Protein AF-A0A7Y4WJJ4-F1 (afdb_monomer_lite)

Secondary structure (DSSP, 8-state):
--SSTT--GGG-PPP---------------------PPP--------EEEEEEEEEETTEEEEEES-TTS-EEEEEEETTB-PPBP--SSPPS-TTS-B-HHHHHHHHHHHHHHHHHHHHTTT--EEEEEPPSS--B-TTS-EEEEEE-TTS-BHHHHHHHTTSS-B--TT---TTTHHHHHHHHHHHHHTT-GGGSTTTTS-SSTT-------HHHHHHHHHHHHHHHHHHHHHHHHSTTT---TT-HHHHHHHHHHHHH-GGG---

pLDDT: mean 81.67, std 21.29, range [31.7, 98.75]

Radius of gyration: 23.25 Å; chains: 1; bounding box: 55×67×59 Å

Sequence (268 aa):
MTALRSLYSLYRTPEPQHLTGLGALVLVAGLQASQAVPDRAEARLDEDTAEVVRVVDGDTLEVLLGVPPDGESVKLRLCSVDTEEKISGRASSSPTKPETVFGEETAQWARGFFAELERESGGELRVGLAFPEGRRTDVYGRLLCHVLLPDGRDFNLLLVEQGKSPYFNKYGNSPIAHAAFVRAQEAARAARLGIWNPATNRAKTPGAHSAVRPYARLLPWWDARAAAIDGFRARAAREPDGWLAAEDPAAIQLAYERCQREPMLRVT

Structure (mmCIF, N/CA/C/O backbone):
data_AF-A0A7Y4WJJ4-F1
#
_entry.id   AF-A0A7Y4WJJ4-F1
#
loop_
_atom_site.group_PDB
_atom_site.id
_atom_site.type_symbol
_atom_site.label_atom_id
_atom_site.label_alt_id
_atom_site.label_comp_id
_atom_site.label_asym_id
_atom_site.label_entity_id
_atom_site.label_seq_id
_atom_site.pdbx_PDB_ins_code
_atom_site.Cartn_x
_atom_site.Cartn_y
_atom_site.Cartn_z
_atom_site.occupancy
_atom_site.B_iso_or_equiv
_atom_site.auth_seq_id
_atom_site.auth_comp_id
_atom_site.auth_asym_id
_atom_site.auth_atom_id
_atom_site.pdbx_PDB_model_num
ATOM 1 N N . MET A 1 1 ? 13.677 -20.527 11.993 1.00 35.59 1 MET A N 1
ATOM 2 C CA . MET A 1 1 ? 14.256 -19.976 10.742 1.00 35.59 1 MET A CA 1
ATOM 3 C C . MET A 1 1 ? 13.954 -20.795 9.474 1.00 35.59 1 MET A C 1
ATOM 5 O O . MET A 1 1 ? 14.265 -20.317 8.396 1.00 35.59 1 MET A O 1
ATOM 9 N N . THR A 1 2 ? 13.300 -21.967 9.544 1.00 32.44 2 THR A N 1
ATOM 10 C CA . THR A 1 2 ? 12.988 -22.796 8.349 1.00 32.44 2 THR A CA 1
ATOM 11 C C . THR A 1 2 ? 11.595 -22.537 7.742 1.00 32.44 2 THR A C 1
ATOM 13 O O . THR A 1 2 ? 11.342 -22.944 6.617 1.00 32.44 2 THR A O 1
ATOM 16 N N . ALA A 1 3 ? 10.695 -21.833 8.443 1.00 37.81 3 ALA A N 1
ATOM 17 C CA . ALA A 1 3 ? 9.290 -21.679 8.036 1.00 37.81 3 ALA A CA 1
ATOM 18 C C . ALA A 1 3 ? 8.998 -20.510 7.067 1.00 37.81 3 ALA A C 1
ATOM 20 O O . ALA A 1 3 ? 7.943 -20.499 6.447 1.00 37.81 3 ALA A O 1
ATOM 21 N N . LEU A 1 4 ? 9.919 -19.553 6.897 1.00 41.66 4 LEU A N 1
ATOM 22 C CA . LEU A 1 4 ? 9.686 -18.370 6.049 1.00 41.66 4 LEU A CA 1
ATOM 23 C C . LEU A 1 4 ? 10.095 -18.573 4.574 1.00 41.66 4 LEU A C 1
ATOM 25 O O . LEU A 1 4 ? 9.641 -17.835 3.711 1.00 41.66 4 LEU A O 1
ATOM 29 N N . ARG A 1 5 ? 10.868 -19.627 4.260 1.00 38.50 5 ARG A N 1
ATOM 30 C CA . ARG A 1 5 ? 11.443 -19.894 2.921 1.00 38.50 5 ARG A CA 1
ATOM 31 C C . ARG A 1 5 ? 10.451 -20.382 1.850 1.00 38.50 5 ARG A C 1
ATOM 33 O O . ARG A 1 5 ? 10.865 -20.720 0.747 1.00 38.50 5 ARG A O 1
ATOM 40 N N . SER A 1 6 ? 9.159 -20.493 2.160 1.00 42.62 6 SER A N 1
ATOM 41 C CA . SER A 1 6 ? 8.155 -21.081 1.258 1.00 42.62 6 SER A CA 1
ATOM 42 C C . SER A 1 6 ? 6.835 -20.304 1.285 1.00 42.62 6 SER A C 1
ATOM 44 O O . SER A 1 6 ? 5.769 -20.892 1.461 1.00 42.62 6 SER A O 1
ATOM 46 N N . LEU A 1 7 ? 6.882 -18.978 1.144 1.00 46.59 7 LEU A N 1
ATOM 47 C CA . LEU A 1 7 ? 5.708 -18.121 1.372 1.00 46.59 7 LEU A CA 1
ATOM 48 C C . LEU A 1 7 ? 5.154 -17.401 0.132 1.00 46.59 7 LEU A C 1
ATOM 50 O O . LEU A 1 7 ? 4.368 -16.473 0.270 1.00 46.59 7 LEU A O 1
ATOM 54 N N . TYR A 1 8 ? 5.456 -17.870 -1.086 1.00 42.06 8 TYR A N 1
ATOM 55 C CA . TYR A 1 8 ? 4.898 -17.287 -2.325 1.00 42.06 8 TYR A CA 1
ATOM 56 C C . TYR A 1 8 ? 4.012 -18.214 -3.173 1.00 42.06 8 TYR A C 1
ATOM 58 O O . TYR A 1 8 ? 3.713 -17.919 -4.329 1.00 42.06 8 TYR A O 1
ATOM 66 N N . SER A 1 9 ? 3.489 -19.306 -2.601 1.00 46.34 9 SER A N 1
ATOM 67 C CA . SER A 1 9 ? 2.527 -20.169 -3.316 1.00 46.34 9 SER A CA 1
ATOM 68 C C . SER A 1 9 ? 1.178 -19.483 -3.622 1.00 46.34 9 SER A C 1
ATOM 70 O O . SER A 1 9 ? 0.398 -20.017 -4.409 1.00 46.34 9 SER A O 1
ATOM 72 N N . LEU A 1 10 ? 0.887 -18.317 -3.032 1.00 44.34 10 LEU A N 1
ATOM 73 C CA . LEU A 1 10 ? -0.416 -17.638 -3.118 1.00 44.34 10 LEU A CA 1
ATOM 74 C C . LEU A 1 10 ? -0.659 -16.868 -4.431 1.00 44.34 10 LEU A C 1
ATOM 76 O O . LEU A 1 10 ? -1.805 -16.551 -4.744 1.00 44.34 10 LEU A O 1
ATOM 80 N N . TYR A 1 11 ? 0.383 -16.604 -5.228 1.00 41.75 11 TYR A N 1
ATOM 81 C CA . TYR A 1 11 ? 0.261 -15.869 -6.499 1.00 41.75 11 TYR A CA 1
ATOM 82 C C . T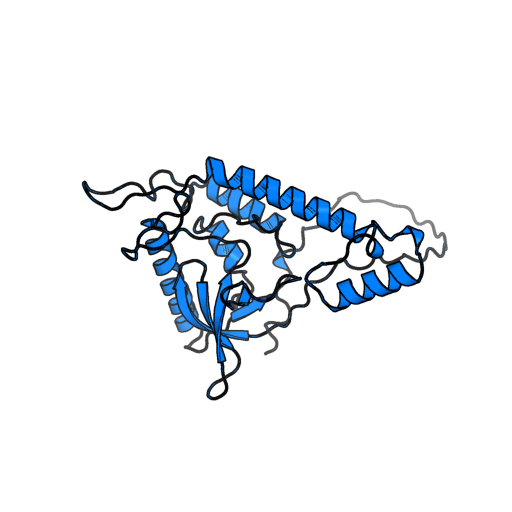YR A 1 11 ? 0.245 -16.766 -7.742 1.00 41.75 11 TYR A C 1
ATOM 84 O O . TYR A 1 11 ? 0.142 -16.272 -8.866 1.00 41.75 11 TYR A O 1
ATOM 92 N N . ARG A 1 12 ? 0.293 -18.092 -7.561 1.00 39.84 12 ARG A N 1
ATOM 93 C CA . ARG A 1 12 ? 0.194 -19.056 -8.658 1.00 39.84 12 ARG A CA 1
ATOM 94 C C . ARG A 1 12 ? -1.275 -19.180 -9.077 1.00 39.84 12 ARG A C 1
ATOM 96 O O . ARG A 1 12 ? -2.103 -19.691 -8.329 1.00 39.84 12 ARG A O 1
ATOM 103 N N . THR A 1 13 ? -1.618 -18.705 -10.269 1.00 34.22 13 THR A N 1
ATOM 104 C CA . THR A 1 13 ? -2.910 -19.021 -10.897 1.00 34.22 13 THR A CA 1
ATOM 105 C C . THR A 1 13 ? -3.037 -20.542 -11.058 1.00 34.22 13 THR A C 1
ATOM 107 O O . THR A 1 13 ? -2.083 -21.150 -11.549 1.00 34.22 13 THR A O 1
ATOM 110 N N . PRO A 1 14 ? -4.156 -21.184 -10.674 1.00 31.70 14 PRO A N 1
ATOM 111 C CA . PRO A 1 14 ? -4.342 -22.605 -10.943 1.00 31.70 14 PRO A CA 1
ATOM 112 C C . PRO A 1 14 ? -4.465 -22.838 -12.457 1.00 31.70 14 PRO A C 1
ATOM 114 O O . PRO A 1 14 ? -5.267 -22.188 -13.125 1.00 31.70 14 PRO A O 1
ATOM 117 N N . GLU A 1 15 ? -3.654 -23.755 -12.987 1.00 32.84 15 GLU A N 1
ATOM 118 C CA . GLU A 1 15 ? -3.770 -24.289 -14.351 1.00 32.84 15 GLU A CA 1
ATOM 119 C C . GLU A 1 15 ? -5.181 -24.870 -14.586 1.00 32.84 15 GLU A C 1
ATOM 121 O O . GLU A 1 15 ? -5.706 -25.570 -13.710 1.00 32.84 15 GLU A O 1
ATOM 126 N N . PRO A 1 16 ? -5.815 -24.630 -15.750 1.00 34.22 16 PRO A N 1
ATOM 127 C CA . PRO A 1 16 ? -7.089 -25.251 -16.081 1.00 34.22 16 PRO A CA 1
ATOM 128 C C . PRO A 1 16 ? -6.889 -26.752 -16.329 1.00 34.22 16 PRO A C 1
ATOM 130 O O . PRO A 1 16 ? -6.304 -27.171 -17.326 1.00 34.22 16 PRO A O 1
ATOM 133 N N . GLN A 1 17 ? -7.401 -27.585 -15.423 1.00 35.06 17 GLN A N 1
ATOM 134 C CA . GLN A 1 17 ? -7.410 -29.034 -15.606 1.00 35.06 17 GLN A CA 1
ATOM 135 C C . GLN A 1 17 ? -8.418 -29.415 -16.699 1.00 35.06 17 GLN A C 1
ATOM 137 O O . GLN A 1 17 ? -9.626 -29.462 -16.467 1.00 35.06 17 GLN A O 1
ATOM 142 N N . HIS A 1 18 ? -7.918 -29.707 -17.900 1.00 32.50 18 HIS A N 1
ATOM 143 C CA . HIS A 1 18 ? -8.699 -30.354 -18.950 1.00 32.50 18 HIS A CA 1
ATOM 144 C C . HIS A 1 18 ? -8.829 -31.857 -18.655 1.00 32.50 18 HIS A C 1
ATOM 146 O O . HIS A 1 18 ? -7.871 -32.620 -18.755 1.00 32.50 18 HIS A O 1
ATOM 152 N N . LEU A 1 19 ? -10.042 -32.282 -18.302 1.00 39.88 19 LEU A N 1
ATOM 153 C CA . LEU A 1 19 ? -10.473 -33.679 -18.300 1.00 39.88 19 LEU A CA 1
ATOM 154 C C . LEU A 1 19 ? -10.801 -34.117 -19.733 1.00 39.88 19 LEU A C 1
ATOM 156 O O . LEU A 1 19 ? -11.815 -33.675 -20.257 1.00 39.88 19 LEU A O 1
ATOM 160 N N . THR A 1 20 ? -10.026 -35.038 -20.312 1.00 36.19 20 THR A N 1
ATOM 161 C CA . THR A 1 20 ? -10.525 -36.071 -21.247 1.00 36.19 20 THR A CA 1
ATOM 162 C C . THR A 1 20 ? -9.495 -37.192 -21.388 1.00 36.19 20 THR A C 1
ATOM 164 O O . THR A 1 20 ? -8.322 -36.931 -21.641 1.00 36.19 20 THR A O 1
ATOM 167 N N . GLY A 1 21 ? -9.938 -38.438 -21.213 1.00 32.88 21 GLY A N 1
ATOM 168 C CA . GLY A 1 21 ? -9.120 -39.641 -21.354 1.00 32.88 21 GLY A CA 1
ATOM 169 C C . GLY A 1 21 ? -9.153 -40.288 -22.746 1.00 32.88 21 GLY A C 1
ATOM 170 O O . GLY A 1 21 ? -9.914 -39.880 -23.618 1.00 32.88 21 GLY A O 1
ATOM 171 N N . LEU A 1 22 ? -8.367 -41.373 -22.834 1.00 36.97 22 LEU A N 1
ATOM 172 C CA . LEU A 1 22 ? -8.226 -42.410 -23.875 1.00 36.97 22 LEU A CA 1
ATOM 173 C C . LEU A 1 22 ? -7.322 -42.136 -25.101 1.00 36.97 22 LEU A C 1
ATOM 175 O O . LEU A 1 22 ? -7.762 -41.655 -26.133 1.00 36.97 22 LEU A O 1
ATOM 179 N N . GLY A 1 23 ? -6.084 -42.649 -25.000 1.00 32.69 23 GLY A N 1
ATOM 180 C CA . GLY A 1 23 ? -5.591 -43.740 -25.859 1.00 32.69 23 GLY A CA 1
ATOM 181 C C . GLY A 1 23 ? -4.919 -43.398 -27.196 1.00 32.69 23 GLY A C 1
ATOM 182 O O . GLY A 1 23 ? -5.608 -43.238 -28.190 1.00 32.69 23 GLY A O 1
ATOM 183 N N . ALA A 1 24 ? -3.579 -43.447 -27.241 1.00 35.09 24 ALA A N 1
ATOM 184 C CA . ALA A 1 24 ? -2.774 -44.109 -28.287 1.00 35.09 24 ALA A CA 1
ATOM 185 C C . ALA A 1 24 ? -1.271 -43.887 -28.031 1.00 35.09 24 ALA A C 1
ATOM 187 O O . ALA A 1 24 ? -0.805 -42.758 -27.899 1.00 35.09 24 ALA A O 1
ATOM 188 N N . LEU A 1 25 ? -0.514 -44.983 -27.975 1.00 38.47 25 LEU A N 1
ATOM 189 C CA . LEU A 1 25 ? 0.944 -45.008 -27.884 1.00 38.47 25 LEU A CA 1
ATOM 190 C C . LEU A 1 25 ? 1.536 -44.814 -29.290 1.00 38.47 25 LEU A C 1
ATOM 192 O O . LEU A 1 25 ? 1.371 -45.683 -30.143 1.00 38.47 25 LEU A O 1
ATOM 196 N N . VAL A 1 26 ? 2.248 -43.710 -29.523 1.00 38.34 26 VAL A N 1
ATOM 197 C CA . VAL A 1 26 ? 3.137 -43.534 -30.682 1.00 38.34 26 VAL A CA 1
ATOM 198 C C . VAL A 1 26 ? 4.469 -42.980 -30.179 1.00 38.34 26 VAL A C 1
ATOM 200 O O . VAL A 1 26 ? 4.551 -41.859 -29.683 1.00 38.34 26 VAL A O 1
ATOM 203 N N . LEU A 1 27 ? 5.513 -43.802 -30.288 1.00 38.25 27 LEU A N 1
ATOM 204 C CA . LEU A 1 27 ? 6.908 -43.434 -30.056 1.00 38.25 27 LEU A CA 1
ATOM 205 C C . LEU A 1 27 ? 7.426 -42.680 -31.288 1.00 38.25 27 LEU A C 1
ATOM 207 O O . LEU A 1 27 ? 7.651 -43.285 -32.333 1.00 38.25 27 LEU A O 1
ATOM 211 N N . VAL A 1 28 ? 7.649 -41.372 -31.156 1.00 42.88 28 VAL A N 1
ATOM 212 C CA . VAL A 1 28 ? 8.513 -40.604 -32.062 1.00 42.88 28 VAL A CA 1
ATOM 213 C C . VAL A 1 28 ? 9.597 -39.955 -31.215 1.00 42.88 28 VAL A C 1
ATOM 215 O O . VAL A 1 28 ? 9.349 -39.027 -30.450 1.00 42.88 28 VAL A O 1
ATOM 218 N N . ALA A 1 29 ? 10.812 -40.485 -31.344 1.00 45.44 29 ALA A N 1
ATOM 219 C CA . ALA A 1 29 ? 12.020 -39.845 -30.861 1.00 45.44 29 ALA A CA 1
ATOM 220 C C . ALA A 1 29 ? 12.304 -38.623 -31.744 1.00 45.44 29 ALA A C 1
ATOM 222 O O . ALA A 1 29 ? 12.701 -38.755 -32.900 1.00 45.44 29 ALA A O 1
ATOM 223 N N . GLY A 1 30 ? 12.078 -37.434 -31.193 1.00 36.31 30 GLY A N 1
ATOM 224 C CA . GLY A 1 30 ? 12.453 -36.161 -31.789 1.00 36.31 30 GLY A CA 1
ATOM 225 C C . GLY A 1 30 ? 13.034 -35.270 -30.705 1.00 36.31 30 GLY A C 1
ATOM 226 O O . GLY A 1 30 ? 12.316 -34.824 -29.815 1.00 36.31 30 GLY A O 1
ATOM 227 N N . LEU A 1 31 ? 14.346 -35.041 -30.768 1.00 47.16 31 LEU A N 1
ATOM 228 C CA . LEU A 1 31 ? 15.033 -34.018 -29.990 1.00 47.16 31 LEU A CA 1
ATOM 229 C C . LEU A 1 31 ? 14.405 -32.661 -30.346 1.00 47.16 31 LEU A C 1
ATOM 231 O O . LEU A 1 31 ? 14.672 -32.108 -31.411 1.00 47.16 31 LEU A O 1
ATOM 235 N N . GLN A 1 32 ? 13.576 -32.118 -29.464 1.00 34.12 32 GLN A N 1
ATOM 236 C CA . GLN A 1 32 ? 13.306 -30.689 -29.443 1.00 34.12 32 GLN A CA 1
ATOM 237 C C . GLN A 1 32 ? 13.828 -30.161 -28.120 1.00 34.12 32 GLN A C 1
ATOM 239 O O . GLN A 1 32 ? 13.282 -30.433 -27.052 1.00 34.12 32 GLN A O 1
ATOM 244 N N . ALA A 1 33 ? 14.951 -29.452 -28.211 1.00 40.91 33 ALA A N 1
ATOM 245 C CA . ALA A 1 33 ? 15.449 -28.625 -27.135 1.00 40.91 33 ALA A CA 1
ATOM 246 C C . ALA A 1 33 ? 14.331 -27.649 -26.760 1.00 40.91 33 ALA A C 1
ATOM 248 O O . ALA A 1 33 ? 14.048 -26.711 -27.507 1.00 40.91 33 ALA A O 1
ATOM 249 N N . SER A 1 34 ? 13.676 -27.912 -25.629 1.00 36.47 34 SER A N 1
ATOM 250 C CA . SER A 1 34 ? 12.804 -26.948 -24.977 1.00 36.47 34 SER A CA 1
ATOM 251 C C . SER A 1 34 ? 13.670 -25.733 -24.671 1.00 36.47 34 SER A C 1
ATOM 253 O O . SER A 1 34 ? 14.509 -25.762 -23.771 1.00 36.47 34 SER A O 1
ATOM 255 N N . GLN A 1 35 ? 13.555 -24.702 -25.504 1.00 33.78 35 GLN A N 1
ATOM 256 C CA . GLN A 1 35 ? 14.122 -23.402 -25.204 1.00 33.78 35 GLN A CA 1
ATOM 257 C C . GLN A 1 35 ? 13.309 -22.882 -24.025 1.00 33.78 35 GLN A C 1
ATOM 259 O O . GLN A 1 35 ? 12.182 -22.419 -24.196 1.00 33.78 35 GLN A O 1
ATOM 264 N N . ALA A 1 36 ? 13.859 -23.059 -22.824 1.00 35.88 36 ALA A N 1
ATOM 265 C CA . ALA A 1 36 ? 13.334 -22.454 -21.619 1.00 35.88 36 ALA A CA 1
ATOM 266 C C . ALA A 1 36 ? 13.168 -20.958 -21.897 1.00 35.88 36 ALA A C 1
ATOM 268 O O . ALA A 1 36 ? 14.141 -20.247 -22.155 1.00 35.88 36 ALA A O 1
ATOM 269 N N . VAL A 1 37 ? 11.917 -20.502 -21.912 1.00 34.41 37 VAL A N 1
ATOM 270 C CA . VAL A 1 37 ? 11.603 -19.077 -21.892 1.00 34.41 37 VAL A CA 1
ATOM 271 C C . VAL A 1 37 ? 12.304 -18.523 -20.651 1.00 34.41 37 VAL A C 1
ATOM 273 O O . VAL A 1 37 ? 12.102 -19.092 -19.575 1.00 34.41 37 VAL A O 1
ATOM 276 N N . PRO A 1 38 ? 13.162 -17.494 -20.771 1.00 33.56 38 PRO A N 1
ATOM 277 C CA . PRO A 1 38 ? 13.849 -16.955 -19.615 1.00 33.56 38 PRO A CA 1
ATOM 278 C C . PRO A 1 38 ? 12.792 -16.482 -18.628 1.00 33.56 38 PRO A C 1
ATOM 280 O O . PRO A 1 38 ? 11.874 -15.733 -18.981 1.00 33.56 38 PRO A O 1
ATOM 283 N N . ASP A 1 39 ? 12.915 -17.007 -17.417 1.00 35.62 39 ASP A N 1
ATOM 284 C CA . ASP A 1 39 ? 12.057 -16.702 -16.293 1.00 35.62 39 ASP A CA 1
ATOM 285 C C . ASP A 1 39 ? 11.987 -15.182 -16.120 1.00 35.62 39 ASP A C 1
ATOM 287 O O . ASP A 1 39 ? 13.005 -14.482 -16.053 1.00 35.62 39 ASP A O 1
ATOM 291 N N . ARG A 1 40 ? 10.770 -14.647 -16.175 1.00 37.03 40 ARG A N 1
ATOM 292 C CA . ARG A 1 40 ? 10.534 -13.213 -16.054 1.00 37.03 40 ARG A CA 1
ATOM 293 C C . ARG A 1 40 ? 10.793 -12.838 -14.605 1.00 37.03 40 ARG A C 1
ATOM 295 O O . ARG A 1 40 ? 9.917 -13.065 -13.787 1.00 37.03 40 ARG A O 1
ATOM 302 N N . ALA A 1 41 ? 11.957 -12.241 -14.349 1.00 32.47 41 ALA A N 1
ATOM 303 C CA . ALA A 1 41 ? 12.248 -11.387 -13.200 1.00 32.47 41 ALA A CA 1
ATOM 304 C C . ALA A 1 41 ? 11.494 -11.802 -11.921 1.00 32.47 41 ALA A C 1
ATOM 306 O O . ALA A 1 41 ? 10.550 -11.137 -11.489 1.00 32.47 41 ALA A O 1
ATOM 307 N N . GLU A 1 42 ? 11.897 -12.928 -11.326 1.00 37.84 42 GLU A N 1
ATOM 308 C CA . GLU A 1 42 ? 11.590 -13.178 -9.923 1.00 37.84 42 GLU A CA 1
ATOM 309 C C . GLU A 1 42 ? 12.144 -11.984 -9.140 1.00 37.84 42 GLU A C 1
ATOM 311 O O . GLU A 1 42 ? 13.354 -11.740 -9.143 1.00 37.84 42 GLU A O 1
ATOM 316 N N . ALA A 1 43 ? 11.258 -11.195 -8.526 1.00 36.00 43 ALA A N 1
ATOM 317 C CA . ALA A 1 43 ? 11.662 -10.122 -7.634 1.00 36.00 43 ALA A CA 1
ATOM 318 C C . ALA A 1 43 ? 12.709 -10.689 -6.668 1.00 36.00 43 ALA A C 1
ATOM 320 O O . ALA A 1 43 ? 12.428 -11.651 -5.953 1.00 36.00 43 ALA A O 1
ATOM 321 N N . ARG A 1 44 ? 13.929 -10.142 -6.673 1.00 36.72 44 ARG A N 1
ATOM 322 C CA . ARG A 1 44 ? 14.951 -10.550 -5.705 1.00 36.72 44 ARG A CA 1
ATOM 323 C C . ARG A 1 44 ? 14.469 -10.136 -4.320 1.00 36.72 44 ARG A C 1
ATOM 325 O O . ARG A 1 44 ? 14.578 -8.972 -3.935 1.00 36.72 44 ARG A O 1
ATOM 332 N N . LEU A 1 45 ? 13.880 -11.097 -3.618 1.00 41.75 45 LEU A N 1
ATOM 333 C CA . LEU A 1 45 ? 13.506 -11.002 -2.220 1.00 41.75 45 LEU A CA 1
ATOM 334 C C . LEU A 1 45 ? 14.803 -11.032 -1.411 1.00 41.75 45 LEU A C 1
ATOM 336 O O . LEU A 1 45 ? 15.289 -12.094 -1.034 1.00 41.75 45 LEU A O 1
ATOM 340 N N . ASP A 1 46 ? 15.387 -9.864 -1.164 1.00 47.41 46 ASP A N 1
ATOM 341 C CA . ASP A 1 46 ? 16.211 -9.725 0.031 1.00 47.41 46 ASP A CA 1
ATOM 342 C C . ASP A 1 46 ? 15.228 -9.870 1.201 1.00 47.41 46 ASP A C 1
ATOM 344 O O . ASP A 1 46 ? 14.482 -8.939 1.503 1.00 47.41 46 ASP A O 1
ATOM 348 N N . GLU A 1 47 ? 15.110 -11.086 1.746 1.00 54.62 47 GLU A N 1
ATOM 349 C CA . GLU A 1 47 ? 14.218 -11.428 2.862 1.00 54.62 47 GLU A CA 1
ATOM 350 C C . GLU A 1 47 ? 14.749 -10.813 4.166 1.00 54.62 47 GLU A C 1
ATOM 352 O O . GLU A 1 47 ? 15.131 -11.507 5.112 1.00 54.62 47 GLU A O 1
ATOM 357 N N . ASP A 1 48 ? 14.786 -9.486 4.217 1.00 77.00 48 ASP A N 1
ATOM 358 C CA . ASP A 1 48 ? 15.075 -8.766 5.441 1.00 77.00 48 ASP A CA 1
ATOM 359 C C . ASP A 1 48 ? 13.857 -8.893 6.354 1.00 77.00 48 ASP A C 1
ATOM 361 O O . ASP A 1 48 ? 12.724 -8.565 5.986 1.00 77.00 48 ASP A O 1
ATOM 365 N N . THR A 1 49 ? 14.079 -9.415 7.558 1.00 88.81 49 THR A N 1
ATOM 366 C CA . THR A 1 49 ? 13.043 -9.438 8.592 1.00 88.81 49 THR A CA 1
ATOM 367 C C . THR A 1 49 ? 13.180 -8.216 9.478 1.00 88.81 49 THR A C 1
ATOM 369 O O . THR A 1 49 ? 14.294 -7.822 9.835 1.00 88.81 49 THR A O 1
ATOM 372 N N . ALA A 1 50 ? 12.052 -7.662 9.901 1.00 93.38 50 ALA A N 1
ATOM 373 C CA . ALA A 1 50 ? 12.010 -6.481 10.746 1.00 93.38 50 ALA A CA 1
ATOM 374 C C . ALA A 1 50 ? 11.031 -6.667 11.906 1.00 93.38 50 ALA A C 1
ATOM 376 O O . ALA A 1 50 ? 10.036 -7.385 11.785 1.00 93.38 50 ALA A O 1
ATOM 377 N N . GLU A 1 51 ? 11.305 -6.004 13.021 1.00 94.25 51 GLU A N 1
ATOM 378 C CA . GLU A 1 51 ? 10.357 -5.868 14.128 1.00 94.25 51 GLU A CA 1
ATOM 379 C C . GLU A 1 51 ? 9.491 -4.627 13.892 1.00 94.25 51 GLU A C 1
ATOM 381 O O . GLU A 1 51 ? 10.009 -3.558 13.560 1.00 94.25 51 GLU A O 1
ATOM 386 N N . VAL A 1 52 ? 8.171 -4.750 14.037 1.00 95.12 52 VAL A N 1
ATOM 387 C CA . VAL A 1 52 ? 7.264 -3.607 13.871 1.00 95.12 52 VAL A CA 1
ATOM 388 C C . VAL A 1 52 ? 7.250 -2.790 15.156 1.00 95.12 52 VAL A C 1
ATOM 390 O O . VAL A 1 52 ? 6.590 -3.154 16.119 1.00 95.12 52 VAL A O 1
ATOM 393 N N . VAL A 1 53 ? 7.933 -1.646 15.145 1.00 94.06 53 VAL A N 1
ATOM 394 C CA . VAL A 1 53 ? 8.030 -0.756 16.312 1.00 94.06 53 VAL A CA 1
ATOM 395 C C . VAL A 1 53 ? 6.758 0.071 16.469 1.00 94.06 53 VAL A C 1
ATOM 397 O O . VAL A 1 53 ? 6.268 0.290 17.577 1.00 94.06 53 VAL A O 1
ATOM 400 N N . ARG A 1 54 ? 6.227 0.605 15.359 1.00 94.06 54 ARG A N 1
ATOM 401 C CA . ARG A 1 54 ? 5.083 1.523 15.416 1.00 94.06 54 ARG A CA 1
ATOM 402 C C . ARG A 1 54 ? 4.349 1.665 14.091 1.00 94.06 54 ARG A C 1
ATOM 404 O O . ARG A 1 54 ? 4.945 1.898 13.044 1.00 94.06 54 ARG A O 1
ATOM 411 N N . VAL A 1 55 ? 3.020 1.705 14.158 1.00 94.69 55 VAL A N 1
ATOM 412 C CA . VAL A 1 55 ? 2.174 2.159 13.044 1.00 94.69 55 VAL A CA 1
ATOM 413 C C . VAL A 1 55 ? 2.072 3.686 13.073 1.00 94.69 55 VAL A C 1
ATOM 415 O O . VAL A 1 55 ? 1.437 4.278 13.959 1.00 94.69 55 VAL A O 1
ATOM 418 N N . VAL A 1 56 ? 2.708 4.346 12.104 1.00 90.50 56 VAL A N 1
ATOM 419 C CA . VAL A 1 56 ? 2.705 5.812 11.986 1.00 90.50 56 VAL A CA 1
ATOM 420 C C . VAL A 1 56 ? 1.378 6.290 11.412 1.00 90.50 56 VAL A C 1
ATOM 422 O O . VAL A 1 56 ? 0.747 7.192 11.978 1.00 90.50 56 VAL A O 1
ATOM 425 N N . ASP A 1 57 ? 0.970 5.667 10.313 1.00 87.06 57 ASP A N 1
ATOM 426 C CA . ASP A 1 57 ? -0.267 5.912 9.577 1.00 87.06 57 ASP A CA 1
ATOM 427 C C . ASP A 1 57 ? -0.716 4.618 8.872 1.00 87.06 57 ASP A C 1
ATOM 429 O O . ASP A 1 57 ? -0.006 3.614 8.934 1.00 87.06 57 ASP A O 1
ATOM 433 N N . GLY A 1 58 ? -1.869 4.626 8.200 1.00 85.94 58 GLY A N 1
ATOM 434 C CA . GLY A 1 58 ? -2.445 3.437 7.559 1.00 85.94 58 GLY A CA 1
ATOM 435 C C . GLY A 1 58 ? -1.542 2.746 6.525 1.00 85.94 58 GLY A C 1
ATOM 436 O O . GLY A 1 58 ? -1.664 1.541 6.325 1.00 85.94 58 GLY A O 1
ATOM 437 N N . ASP A 1 59 ? -0.613 3.477 5.906 1.00 93.56 59 ASP A N 1
ATOM 438 C CA . ASP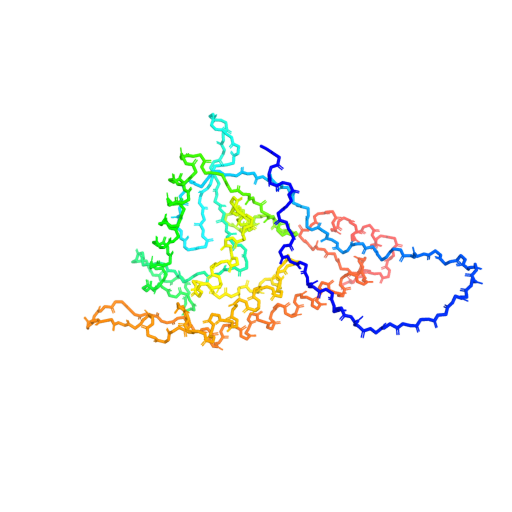 A 1 59 ? 0.316 2.968 4.890 1.00 93.56 59 ASP A CA 1
ATOM 439 C C . ASP A 1 59 ? 1.801 3.241 5.201 1.00 93.56 59 ASP A C 1
ATOM 441 O O . ASP A 1 59 ? 2.670 3.127 4.326 1.00 93.56 59 ASP A O 1
ATOM 445 N N . THR A 1 60 ? 2.094 3.621 6.449 1.00 95.88 60 THR A N 1
ATOM 446 C CA . THR A 1 60 ? 3.444 3.955 6.908 1.00 95.88 60 THR A CA 1
ATOM 447 C C . THR A 1 60 ? 3.730 3.295 8.255 1.00 95.88 60 THR A C 1
ATOM 449 O O . THR A 1 60 ? 3.093 3.607 9.266 1.00 95.88 60 THR A O 1
ATOM 452 N N . LEU A 1 61 ? 4.745 2.432 8.278 1.00 97.12 61 LEU A N 1
ATOM 453 C CA . LEU A 1 61 ? 5.236 1.756 9.481 1.00 97.12 61 LEU A CA 1
ATOM 454 C C . LEU A 1 61 ? 6.630 2.267 9.849 1.00 97.12 61 LEU A C 1
ATOM 456 O O . LEU A 1 61 ? 7.388 2.707 8.989 1.00 97.12 61 LEU A O 1
ATOM 460 N N . GLU A 1 62 ? 6.967 2.210 11.127 1.00 97.06 62 GLU A N 1
ATOM 461 C CA . GLU A 1 62 ? 8.334 2.300 11.632 1.00 97.06 62 GLU A CA 1
ATOM 462 C C . GLU A 1 62 ? 8.732 0.915 12.135 1.00 97.06 62 GLU A C 1
ATOM 464 O O . GLU A 1 62 ? 7.965 0.274 12.862 1.00 97.06 62 GLU A O 1
ATOM 469 N N . VAL A 1 63 ? 9.896 0.446 11.700 1.00 95.94 63 VAL A N 1
ATOM 470 C CA . VAL A 1 63 ? 10.392 -0.900 11.981 1.00 95.94 63 VAL A CA 1
ATOM 471 C C . VAL A 1 63 ? 11.853 -0.856 12.399 1.00 95.94 63 VAL A C 1
ATOM 473 O O . VAL A 1 63 ? 12.581 0.056 12.010 1.00 95.94 63 VAL A O 1
ATOM 476 N N . LEU A 1 64 ? 12.280 -1.865 13.149 1.00 94.56 64 LEU A N 1
ATOM 477 C CA . LEU A 1 64 ? 13.676 -2.094 13.491 1.00 94.56 64 LEU A CA 1
ATOM 478 C C . LEU A 1 64 ? 14.246 -3.173 12.562 1.00 94.56 64 LEU A C 1
ATOM 480 O O . LEU A 1 64 ? 13.809 -4.328 12.598 1.00 94.56 64 LEU A O 1
ATOM 484 N N . LEU A 1 65 ? 15.211 -2.798 11.721 1.00 91.56 65 LEU A N 1
ATOM 485 C CA . LEU A 1 65 ? 16.002 -3.744 10.934 1.00 91.56 65 LEU A CA 1
ATOM 486 C C . LEU A 1 65 ? 17.114 -4.333 11.802 1.00 91.56 65 LEU A C 1
ATOM 488 O O . LEU A 1 65 ? 17.728 -3.624 12.595 1.00 91.56 65 LEU A O 1
ATOM 492 N N . GLY A 1 66 ? 17.393 -5.627 11.638 1.00 85.31 66 GLY A N 1
ATOM 493 C CA . GLY A 1 66 ? 18.371 -6.333 12.469 1.00 85.31 66 GLY A CA 1
ATOM 494 C C . GLY A 1 66 ? 17.828 -6.697 13.855 1.00 85.31 66 GLY A C 1
ATOM 495 O O . GLY A 1 66 ? 16.628 -6.946 14.021 1.00 85.31 66 GLY A O 1
ATOM 496 N N . VAL A 1 67 ? 18.727 -6.795 14.836 1.00 79.31 67 VAL A N 1
ATOM 497 C CA . VAL A 1 67 ? 18.410 -7.140 16.230 1.00 79.31 67 VAL A CA 1
ATOM 498 C C . VAL A 1 67 ? 19.054 -6.129 17.185 1.00 79.31 67 VAL A C 1
ATOM 500 O O . VAL A 1 67 ? 20.154 -5.655 16.900 1.00 79.31 67 VAL A O 1
ATOM 503 N N . PRO A 1 68 ? 18.414 -5.788 18.318 1.00 77.81 68 PRO A N 1
ATOM 504 C CA . PRO A 1 68 ? 19.043 -4.966 19.349 1.00 77.81 68 PRO A CA 1
ATOM 505 C C . PRO A 1 68 ? 20.372 -5.565 19.858 1.00 77.81 68 PRO A C 1
ATOM 507 O O . PRO A 1 68 ? 20.481 -6.790 19.948 1.00 77.81 68 PRO A O 1
ATOM 510 N N . PRO A 1 69 ? 21.363 -4.736 20.249 1.00 81.00 69 PRO A N 1
ATOM 511 C CA . PRO A 1 69 ? 21.347 -3.267 20.260 1.00 81.00 69 PRO A CA 1
ATOM 512 C C . PRO A 1 69 ? 21.730 -2.623 18.915 1.00 81.00 69 PRO A C 1
ATOM 514 O O . PRO A 1 69 ? 21.592 -1.412 18.779 1.00 81.00 69 PRO A O 1
ATOM 517 N N . ASP A 1 70 ? 22.187 -3.411 17.940 1.00 84.50 70 ASP A N 1
ATOM 518 C CA . ASP A 1 70 ? 22.760 -2.923 16.675 1.00 84.50 70 ASP A CA 1
ATOM 519 C C . ASP A 1 70 ? 21.704 -2.624 15.595 1.00 84.50 70 ASP A C 1
ATOM 521 O O . ASP A 1 70 ? 22.040 -2.271 14.465 1.00 84.50 70 ASP A O 1
ATOM 525 N N . GLY A 1 71 ? 20.422 -2.802 15.922 1.00 85.19 71 GLY A N 1
ATOM 526 C CA . GLY A 1 71 ? 19.320 -2.595 14.994 1.00 85.19 71 GLY A CA 1
ATOM 527 C C . GLY A 1 71 ? 19.117 -1.128 14.606 1.00 85.19 71 GLY A C 1
ATOM 528 O O . GLY A 1 71 ? 19.327 -0.213 15.403 1.00 85.19 71 GLY A O 1
ATOM 529 N N . GLU A 1 72 ? 18.643 -0.905 13.382 1.00 91.69 72 GLU A N 1
ATOM 530 C CA . GLU A 1 72 ? 18.376 0.429 12.835 1.00 91.69 72 GLU A CA 1
ATOM 531 C C . GLU A 1 72 ? 16.868 0.685 12.728 1.00 91.69 72 GLU A C 1
ATOM 533 O O . GLU A 1 72 ? 16.140 -0.103 12.118 1.00 91.69 72 GLU A O 1
ATOM 538 N N . SER A 1 73 ? 16.389 1.796 13.302 1.00 94.38 73 SER A N 1
ATOM 539 C CA . SER A 1 73 ? 14.994 2.221 13.127 1.00 94.38 73 SER A CA 1
ATOM 540 C C . SER A 1 73 ? 14.817 2.919 11.782 1.00 94.38 73 SER A C 1
ATOM 542 O O . SER A 1 73 ? 15.419 3.964 11.524 1.00 94.38 73 SER A O 1
ATOM 544 N N . VAL A 1 74 ? 13.945 2.370 10.938 1.00 95.69 74 VAL A N 1
ATOM 545 C CA . VAL A 1 74 ? 13.642 2.898 9.604 1.00 95.69 74 VAL A CA 1
ATOM 546 C C . VAL A 1 74 ? 12.138 3.020 9.392 1.00 95.69 74 VAL A C 1
ATOM 548 O O . VAL A 1 74 ? 11.324 2.340 10.018 1.00 95.69 74 VAL A O 1
ATOM 551 N N . LYS A 1 75 ? 11.739 3.886 8.457 1.00 97.44 75 LYS A N 1
ATOM 552 C CA . LYS A 1 75 ? 10.336 4.032 8.051 1.00 97.44 75 LYS A CA 1
ATOM 553 C C . LYS A 1 75 ? 10.072 3.300 6.748 1.00 97.44 75 LYS A C 1
ATOM 555 O O . LYS A 1 75 ? 10.799 3.477 5.772 1.00 97.44 75 LYS A O 1
ATOM 560 N N . LEU A 1 76 ? 8.971 2.567 6.713 1.00 97.44 76 LEU A N 1
ATOM 561 C CA . LEU A 1 76 ? 8.451 1.894 5.534 1.00 97.44 76 LEU A CA 1
ATOM 562 C C . LEU A 1 76 ? 7.316 2.718 4.925 1.00 97.44 76 LEU A C 1
ATOM 564 O O . LEU A 1 76 ? 6.434 3.199 5.639 1.00 97.44 76 LEU A O 1
ATOM 568 N N . ARG A 1 77 ? 7.308 2.843 3.599 1.00 97.31 77 ARG A N 1
ATOM 569 C CA . ARG A 1 77 ? 6.157 3.269 2.803 1.00 97.31 77 ARG A CA 1
ATOM 570 C C . ARG A 1 77 ? 5.621 2.047 2.070 1.00 97.31 77 ARG A C 1
ATOM 572 O O . ARG A 1 77 ? 6.282 1.519 1.177 1.00 97.31 77 ARG A O 1
ATOM 579 N N . LEU A 1 78 ? 4.415 1.626 2.436 1.00 97.25 78 LEU A N 1
ATOM 580 C CA . LEU A 1 78 ? 3.811 0.426 1.869 1.00 97.25 78 LEU A CA 1
ATOM 581 C C . LEU A 1 78 ? 3.506 0.633 0.378 1.00 97.25 78 LEU A C 1
ATOM 583 O O . LEU A 1 78 ? 2.828 1.590 -0.004 1.00 97.25 78 LEU A O 1
ATOM 587 N N . CYS A 1 79 ? 4.041 -0.244 -0.470 1.00 96.50 79 CYS A N 1
ATOM 588 C CA . CYS A 1 79 ? 3.812 -0.242 -1.911 1.00 96.50 79 CYS A CA 1
ATOM 589 C C . CYS A 1 79 ? 2.370 -0.627 -2.265 1.00 96.50 79 CYS A C 1
ATOM 591 O O . CYS A 1 79 ? 1.727 -1.402 -1.562 1.00 96.50 79 CYS A O 1
ATOM 593 N N . SER A 1 80 ? 1.887 -0.146 -3.413 1.00 96.81 80 SER A N 1
ATOM 594 C CA . SER A 1 80 ? 0.574 -0.504 -3.983 1.00 96.81 80 SER A CA 1
ATOM 595 C C . SER A 1 80 ? -0.657 -0.073 -3.169 1.00 96.81 80 SER A C 1
ATOM 597 O O . SER A 1 80 ? -1.778 -0.369 -3.577 1.00 96.81 80 SER A O 1
ATOM 599 N N . VAL A 1 81 ? -0.474 0.663 -2.069 1.00 97.94 81 VAL A N 1
ATOM 600 C CA . VAL A 1 81 ? -1.546 1.172 -1.199 1.00 97.94 81 VAL A CA 1
ATOM 601 C C . VAL A 1 81 ? -1.371 2.665 -0.927 1.00 97.94 81 VAL A C 1
ATOM 603 O O . VAL A 1 81 ? -0.254 3.177 -0.861 1.00 97.94 81 VAL A O 1
ATOM 606 N N . ASP A 1 82 ? -2.479 3.380 -0.763 1.00 97.00 82 ASP A N 1
ATOM 607 C CA . ASP A 1 82 ? -2.513 4.795 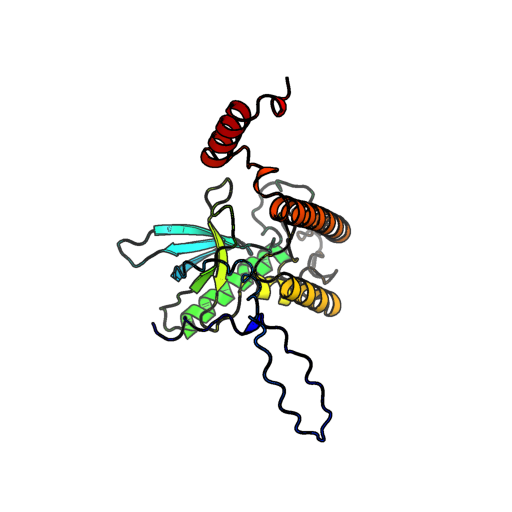-0.383 1.00 97.00 82 ASP A CA 1
ATOM 608 C C . ASP A 1 82 ? -3.745 5.070 0.487 1.00 97.00 82 ASP A C 1
ATOM 610 O O . ASP A 1 82 ? -4.807 5.459 -0.011 1.00 97.00 82 ASP A O 1
ATOM 614 N N . THR A 1 83 ? -3.615 4.788 1.788 1.00 96.62 83 THR A N 1
ATOM 615 C CA . THR A 1 83 ? -4.699 4.977 2.763 1.00 96.62 83 THR A CA 1
ATOM 616 C C . THR A 1 83 ? -5.076 6.454 2.870 1.00 96.62 83 THR A C 1
ATOM 618 O O . THR A 1 83 ? -4.293 7.352 2.541 1.00 96.62 83 THR A O 1
ATOM 621 N N . GLU A 1 84 ? -6.305 6.725 3.306 1.00 95.19 84 GLU A N 1
ATOM 622 C CA . GLU A 1 84 ? -6.717 8.099 3.597 1.00 95.19 84 GLU A CA 1
ATOM 623 C C . GLU A 1 84 ? -5.914 8.665 4.773 1.00 95.19 84 GLU A C 1
ATOM 625 O O . GLU A 1 84 ? -5.495 7.920 5.655 1.00 95.19 84 GLU A O 1
ATOM 630 N N . GLU A 1 85 ? -5.687 9.980 4.776 1.00 91.88 85 GLU A N 1
ATOM 631 C CA . GLU A 1 85 ? -4.905 10.630 5.831 1.00 91.88 85 GLU A CA 1
ATOM 632 C C . GLU A 1 85 ? -5.717 10.668 7.128 1.00 91.88 85 GLU A C 1
ATOM 634 O O . GLU A 1 85 ? -6.919 10.976 7.124 1.00 91.88 85 GLU A O 1
ATOM 639 N N . LYS A 1 86 ? -5.053 10.368 8.242 1.00 90.88 86 LYS A N 1
ATOM 640 C CA . LYS A 1 86 ? -5.625 10.493 9.584 1.00 90.88 86 LYS A CA 1
ATOM 641 C C . LYS A 1 86 ? -5.838 11.954 9.989 1.00 90.88 86 LYS A C 1
ATOM 643 O O . LYS A 1 86 ? -5.251 12.868 9.410 1.00 90.88 86 LYS A O 1
ATOM 648 N N . ILE A 1 87 ? -6.642 12.175 11.025 1.00 89.00 87 ILE A N 1
ATOM 649 C CA . ILE A 1 87 ? -6.921 13.521 11.534 1.00 89.00 87 ILE A CA 1
ATOM 650 C C . ILE A 1 87 ? -5.731 13.988 12.378 1.00 89.00 87 ILE A C 1
ATOM 652 O O . ILE A 1 87 ? -5.442 13.424 13.433 1.00 89.00 87 ILE A O 1
ATOM 656 N N . SER A 1 88 ? -5.029 15.022 11.919 1.00 85.25 88 SER A N 1
ATOM 657 C CA . SER A 1 88 ? -3.883 15.616 12.618 1.00 85.25 88 SER A CA 1
ATOM 658 C C . SER A 1 88 ? -4.085 17.094 12.951 1.00 85.25 88 SER A C 1
ATOM 660 O O . SER A 1 88 ? -3.267 17.679 13.666 1.00 85.25 88 SER A O 1
ATOM 662 N N . GLY A 1 89 ? -5.165 17.702 12.445 1.00 80.56 89 GLY A N 1
ATOM 663 C CA . GLY A 1 89 ? -5.452 19.128 12.613 1.00 80.56 89 GLY A CA 1
ATOM 664 C C . GLY A 1 89 ? -4.527 20.024 11.787 1.00 80.56 89 GLY A C 1
ATOM 665 O O . GLY A 1 89 ? -4.522 21.243 11.967 1.00 80.56 89 GLY A O 1
ATOM 666 N N . ARG A 1 90 ? -3.729 19.440 10.886 1.00 78.62 90 ARG A N 1
ATOM 667 C CA . ARG A 1 90 ? -2.870 20.177 9.959 1.00 78.62 90 ARG A CA 1
ATOM 668 C C . ARG A 1 90 ? -3.647 20.473 8.684 1.00 78.62 90 ARG A C 1
ATOM 670 O O . ARG A 1 90 ? -4.538 19.728 8.284 1.00 78.62 90 ARG A O 1
ATOM 677 N N . ALA A 1 91 ? -3.299 21.572 8.021 1.00 73.56 91 ALA A N 1
ATOM 678 C CA . ALA A 1 91 ? -3.861 21.856 6.709 1.00 73.56 91 ALA A CA 1
ATOM 679 C C . ALA A 1 91 ? -3.507 20.712 5.748 1.00 73.56 91 ALA A C 1
ATOM 681 O O . ALA A 1 91 ? -2.337 20.335 5.633 1.00 73.56 91 ALA A O 1
ATOM 682 N N . SER A 1 92 ? -4.513 20.166 5.060 1.00 75.31 92 SER A N 1
ATOM 683 C CA . SER A 1 92 ? -4.276 19.142 4.046 1.00 75.31 92 SER A CA 1
ATOM 684 C C . SER A 1 92 ? -3.331 19.688 2.976 1.00 75.31 92 SER A C 1
ATOM 686 O O . SER A 1 92 ? -3.547 20.765 2.418 1.00 75.31 92 SER A O 1
ATOM 688 N N . SER A 1 93 ? -2.284 18.923 2.674 1.00 72.06 93 SER A N 1
ATOM 689 C CA . SER A 1 93 ? -1.298 19.265 1.647 1.00 72.06 93 SER A CA 1
ATOM 690 C C . SER A 1 93 ? -1.833 19.082 0.222 1.00 72.06 93 SER A C 1
ATOM 692 O O . SER A 1 93 ? -1.197 19.522 -0.736 1.00 72.06 93 SER A O 1
ATOM 694 N N . SER A 1 94 ? -2.994 18.435 0.051 1.00 83.12 94 SER A N 1
ATOM 695 C CA . SER A 1 94 ? -3.593 18.171 -1.255 1.00 83.12 94 SER A CA 1
ATOM 696 C C . SER A 1 94 ? -5.123 18.198 -1.202 1.00 83.12 94 SER A C 1
ATOM 698 O O . SER A 1 94 ? -5.718 17.401 -0.479 1.00 83.12 94 SER A O 1
ATOM 700 N N . PRO A 1 95 ? -5.797 18.955 -2.091 1.00 84.88 95 PRO A N 1
ATOM 701 C CA . PRO A 1 95 ? -7.258 18.903 -2.230 1.00 84.88 95 PRO A CA 1
ATOM 702 C C . PRO A 1 95 ? -7.810 17.500 -2.535 1.00 84.88 95 PRO A C 1
ATOM 704 O O . PRO A 1 95 ? -8.990 17.231 -2.345 1.00 84.88 95 PRO A O 1
ATOM 707 N N . THR A 1 96 ? -6.961 16.599 -3.039 1.00 89.69 96 THR A N 1
ATOM 708 C CA . THR A 1 96 ? -7.324 15.214 -3.383 1.00 89.69 96 THR A CA 1
ATOM 709 C C . THR A 1 96 ? -6.936 14.192 -2.315 1.00 89.69 96 THR A C 1
ATOM 711 O O . THR A 1 96 ? -7.144 12.993 -2.520 1.00 89.69 96 THR A O 1
ATOM 714 N N . LYS A 1 97 ? -6.360 14.645 -1.197 1.00 90.31 97 LYS A N 1
ATOM 715 C CA . LYS A 1 97 ? -5.985 13.815 -0.051 1.00 90.31 97 LYS A CA 1
ATOM 716 C C . LYS A 1 97 ? -6.320 14.545 1.266 1.00 90.31 97 LYS A C 1
ATOM 718 O O . LYS A 1 97 ? -5.417 14.945 2.001 1.00 90.31 97 LYS A O 1
ATOM 723 N N . PRO A 1 98 ? -7.614 14.804 1.533 1.00 92.06 98 PRO A N 1
ATOM 724 C CA . PRO A 1 98 ? -8.026 15.394 2.801 1.00 92.06 98 PRO A CA 1
ATOM 725 C C . PRO A 1 98 ? -7.777 14.422 3.963 1.00 92.06 98 PRO A C 1
ATOM 727 O O . PRO A 1 98 ? -7.732 13.208 3.756 1.00 92.06 98 PRO A O 1
ATOM 730 N N . GLU A 1 99 ? -7.677 14.957 5.180 1.00 92.88 99 GLU A N 1
ATOM 731 C CA . GLU A 1 99 ? -7.818 14.150 6.397 1.00 92.88 99 GLU A CA 1
ATOM 732 C C . GLU A 1 99 ? -9.249 13.602 6.462 1.00 92.88 99 GLU A C 1
ATOM 734 O O . GLU A 1 99 ? -10.195 14.293 6.075 1.00 92.88 99 GLU A O 1
ATOM 739 N N . THR A 1 100 ? -9.440 12.380 6.948 1.00 93.06 100 THR A N 1
ATOM 740 C CA . THR A 1 100 ? -10.754 11.716 6.975 1.00 93.06 100 THR A CA 1
ATOM 741 C C . THR A 1 100 ? -10.957 10.948 8.277 1.00 93.06 100 THR A C 1
ATOM 743 O O . THR A 1 100 ? -9.997 10.569 8.948 1.00 93.06 100 THR A O 1
ATOM 746 N N . VAL A 1 101 ? -12.220 10.682 8.624 1.00 93.31 101 VAL A N 1
ATOM 747 C CA . VAL A 1 101 ? -12.549 9.821 9.772 1.00 93.31 101 VAL A CA 1
ATOM 748 C C . VAL A 1 101 ? -12.031 8.406 9.526 1.00 93.31 101 VAL A C 1
ATOM 750 O O . VAL A 1 101 ? -11.439 7.801 10.415 1.00 93.31 101 VAL A O 1
ATOM 753 N N . PHE A 1 102 ? -12.177 7.896 8.304 1.00 95.19 102 PHE A N 1
ATOM 754 C CA . PHE A 1 102 ? -11.752 6.541 7.988 1.00 95.19 102 PHE A CA 1
ATOM 755 C C . PHE A 1 102 ? -10.233 6.366 7.899 1.00 95.19 102 PHE A C 1
ATOM 757 O O . PHE A 1 102 ? -9.736 5.274 8.172 1.00 95.19 102 PHE A O 1
ATOM 764 N N . GLY A 1 103 ? -9.480 7.424 7.587 1.00 94.44 103 GLY A N 1
ATOM 765 C CA . GLY A 1 103 ? -8.023 7.442 7.730 1.00 94.44 103 GLY A CA 1
ATOM 766 C C . GLY A 1 103 ? -7.594 7.197 9.178 1.00 94.44 103 GLY A C 1
ATOM 767 O O . GLY A 1 103 ? -6.770 6.321 9.443 1.00 94.44 103 GLY A O 1
ATOM 768 N N . GLU A 1 104 ? -8.234 7.875 10.138 1.00 93.38 104 GLU A N 1
ATOM 769 C CA . GLU A 1 104 ? -7.994 7.645 11.570 1.00 93.38 104 GLU A CA 1
ATOM 770 C C . GLU A 1 104 ? -8.408 6.224 11.996 1.00 93.38 104 GLU A C 1
ATOM 772 O O . GLU A 1 104 ? -7.614 5.512 12.615 1.00 93.38 104 GLU A O 1
ATOM 777 N N . GLU A 1 105 ? -9.598 5.756 11.599 1.00 94.88 105 GLU A N 1
ATOM 778 C CA . GLU A 1 105 ? -10.058 4.384 1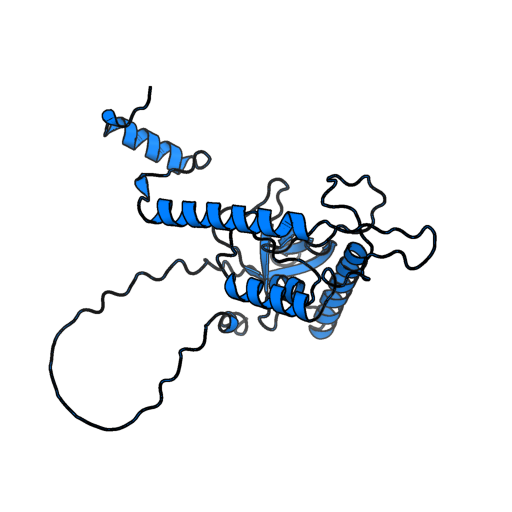1.881 1.00 94.88 105 GLU A CA 1
ATOM 779 C C . GLU A 1 105 ? -9.130 3.318 11.266 1.00 94.88 105 GLU A C 1
ATOM 781 O O . GLU A 1 105 ? -8.946 2.238 11.830 1.00 94.88 105 GLU A O 1
ATOM 786 N N . THR A 1 106 ? -8.526 3.597 10.110 1.00 96.62 106 THR A N 1
ATOM 787 C CA . THR A 1 106 ? -7.569 2.700 9.447 1.00 96.62 106 THR A CA 1
ATOM 788 C C . THR A 1 106 ? -6.246 2.639 10.200 1.00 96.62 106 THR A C 1
ATOM 790 O O . THR A 1 106 ? -5.740 1.542 10.441 1.00 96.62 106 THR A O 1
ATOM 793 N N . ALA A 1 107 ? -5.714 3.781 10.640 1.00 95.06 107 ALA A N 1
ATOM 794 C CA . ALA A 1 107 ? -4.505 3.817 11.458 1.00 95.06 107 ALA A CA 1
ATOM 795 C C . ALA A 1 107 ? -4.710 3.108 12.810 1.00 95.06 107 ALA A C 1
ATOM 797 O O . ALA A 1 107 ? -3.827 2.382 13.268 1.00 95.06 107 ALA A O 1
ATOM 798 N N . GLN A 1 108 ? -5.877 3.276 13.440 1.00 95.56 108 GLN A N 1
ATOM 799 C CA . GLN A 1 108 ? -6.236 2.567 14.675 1.00 95.56 108 GLN A CA 1
ATOM 800 C C . GLN A 1 108 ? -6.382 1.060 14.454 1.00 95.56 108 GLN A C 1
ATOM 802 O O . GLN A 1 108 ? -5.839 0.278 15.233 1.00 95.56 108 GLN A O 1
ATOM 807 N N . TRP A 1 109 ? -7.052 0.653 13.373 1.00 97.44 109 TRP A N 1
ATOM 808 C CA . TRP A 1 109 ? -7.169 -0.755 12.996 1.00 97.44 109 TRP A CA 1
ATOM 809 C C . TRP A 1 109 ? -5.795 -1.402 12.805 1.00 97.44 109 TRP A C 1
ATOM 811 O O . TRP A 1 109 ? -5.541 -2.454 13.382 1.00 97.44 109 TRP A O 1
ATOM 821 N N . ALA A 1 110 ? -4.886 -0.753 12.071 1.00 97.31 110 ALA A N 1
ATOM 822 C CA . ALA A 1 110 ? -3.543 -1.280 11.844 1.00 97.31 110 ALA A CA 1
ATOM 823 C C . ALA A 1 110 ? -2.742 -1.402 13.154 1.00 97.31 110 ALA A C 1
ATOM 825 O O . ALA A 1 110 ? -2.059 -2.403 13.356 1.00 97.31 110 ALA A O 1
ATOM 826 N N . ARG A 1 111 ? -2.862 -0.437 14.083 1.00 96.81 111 ARG A N 1
ATOM 827 C CA . ARG A 1 111 ? -2.250 -0.540 15.425 1.00 96.81 111 ARG A CA 1
ATOM 828 C C . ARG A 1 111 ? -2.762 -1.756 16.190 1.00 96.81 111 ARG A C 1
ATOM 830 O O . ARG A 1 111 ? -1.956 -2.512 16.718 1.00 96.81 111 ARG A O 1
ATOM 837 N N . GLY A 1 112 ? -4.083 -1.940 16.234 1.00 97.06 112 GLY A N 1
ATOM 838 C CA . GLY A 1 112 ? -4.699 -3.087 16.901 1.00 97.06 112 GLY A CA 1
ATOM 839 C C . GLY A 1 112 ? -4.282 -4.414 16.269 1.00 97.06 112 GLY A C 1
ATOM 840 O O . GLY A 1 112 ? -3.933 -5.343 16.984 1.00 97.06 112 GLY A O 1
ATOM 841 N N . PHE A 1 113 ? -4.236 -4.464 14.936 1.00 97.50 113 PHE A N 1
ATOM 842 C CA . PHE A 1 113 ? -3.831 -5.642 14.175 1.00 97.50 113 PHE A CA 1
ATOM 843 C C . PHE A 1 113 ? -2.409 -6.105 14.524 1.00 97.50 113 PHE A C 1
ATOM 845 O O . PHE A 1 113 ? -2.207 -7.273 14.844 1.00 97.50 113 PHE A O 1
ATOM 852 N N . PHE A 1 114 ? -1.425 -5.200 14.511 1.00 96.88 114 PHE A N 1
ATOM 853 C CA . PHE A 1 114 ? -0.045 -5.566 14.847 1.00 96.88 114 PHE A CA 1
ATOM 854 C C . PHE A 1 114 ? 0.145 -5.879 16.337 1.00 96.88 114 PHE A C 1
ATOM 856 O O . PHE A 1 114 ? 0.869 -6.816 16.653 1.00 96.88 114 PHE A O 1
ATOM 863 N N . ALA A 1 115 ? -0.542 -5.170 17.240 1.00 96.12 115 ALA A N 1
ATOM 864 C CA . ALA A 1 115 ? -0.500 -5.477 18.672 1.00 96.12 115 ALA A CA 1
ATOM 865 C C . ALA A 1 115 ? -1.095 -6.864 18.988 1.00 96.12 115 ALA A C 1
ATOM 867 O O . ALA A 1 115 ? -0.599 -7.587 19.851 1.00 96.12 115 ALA A O 1
ATOM 868 N N . GLU A 1 116 ? -2.154 -7.259 18.278 1.00 96.88 116 GLU A N 1
ATOM 869 C CA . GLU A 1 116 ? -2.732 -8.597 18.387 1.00 96.88 116 GLU A CA 1
ATOM 870 C C . GLU A 1 116 ? -1.778 -9.673 17.860 1.00 96.88 116 GLU A C 1
ATOM 872 O O . GLU A 1 116 ? -1.529 -10.653 18.564 1.00 96.88 116 GLU A O 1
ATOM 877 N N . LEU A 1 117 ? -1.170 -9.458 16.690 1.00 95.88 117 LEU A N 1
ATOM 878 C CA . LEU A 1 117 ? -0.152 -10.368 16.158 1.00 95.88 117 LEU A CA 1
ATOM 879 C C . LEU A 1 117 ? 1.057 -10.508 17.093 1.00 95.88 117 LEU A C 1
ATOM 881 O O . LEU A 1 117 ? 1.591 -11.605 17.249 1.00 95.88 117 LEU A O 1
ATOM 885 N N . GLU A 1 118 ? 1.486 -9.423 17.733 1.00 95.31 118 GLU A N 1
ATOM 886 C CA . GLU A 1 118 ? 2.567 -9.435 18.721 1.00 95.31 118 GLU A CA 1
ATOM 887 C C . GLU A 1 118 ? 2.200 -10.266 19.949 1.00 95.31 118 GLU A C 1
ATOM 889 O O . GLU A 1 118 ? 2.965 -11.147 20.351 1.00 95.31 118 GLU A O 1
ATOM 894 N N . ARG A 1 119 ? 0.993 -10.066 20.488 1.00 95.88 119 ARG A N 1
ATOM 895 C CA . ARG A 1 119 ? 0.451 -10.871 21.589 1.00 95.88 119 ARG A CA 1
ATOM 896 C C . ARG A 1 119 ? 0.400 -12.359 21.229 1.00 95.88 119 ARG A C 1
ATOM 898 O O . ARG A 1 119 ? 0.747 -13.198 22.056 1.00 95.88 119 ARG A O 1
ATOM 905 N N . GLU A 1 120 ? -0.037 -12.696 20.019 1.00 94.75 120 GLU A N 1
ATOM 906 C CA . GLU A 1 120 ? -0.111 -14.080 19.528 1.00 94.75 120 GLU A CA 1
ATOM 907 C C . GLU A 1 120 ? 1.267 -14.700 19.288 1.00 94.75 120 GLU A C 1
ATOM 909 O O . GLU A 1 120 ? 1.440 -15.904 19.474 1.00 94.75 120 GLU A O 1
ATOM 914 N N . SER A 1 121 ? 2.256 -13.872 18.955 1.00 90.06 121 SER A N 1
ATOM 915 C CA . SER A 1 121 ? 3.654 -14.274 18.770 1.00 90.06 121 SER A CA 1
ATOM 916 C C . SER A 1 121 ? 4.445 -14.339 20.084 1.00 90.06 121 SER A C 1
ATOM 918 O O . SER A 1 121 ? 5.655 -14.542 20.052 1.00 90.06 121 SER A O 1
ATOM 920 N N . GLY A 1 122 ? 3.806 -14.132 21.242 1.00 92.31 122 GLY A N 1
ATOM 921 C CA . GLY A 1 122 ? 4.482 -14.132 22.543 1.00 92.31 122 GLY A CA 1
ATOM 922 C C . GLY A 1 122 ? 5.418 -12.938 22.773 1.00 92.31 122 GLY A C 1
ATOM 923 O O . GLY A 1 122 ? 6.305 -13.030 23.615 1.00 92.31 122 GLY A O 1
ATOM 924 N N . GLY A 1 123 ? 5.227 -11.832 22.044 1.00 89.25 123 GLY A N 1
ATOM 925 C CA . GLY A 1 123 ? 6.065 -10.629 22.127 1.00 89.25 123 GLY A CA 1
ATOM 926 C C . GLY A 1 123 ? 7.253 -10.593 21.160 1.00 89.25 123 GLY A C 1
ATOM 927 O O . GLY A 1 123 ? 8.023 -9.644 21.193 1.00 89.25 123 GLY A O 1
ATOM 928 N N . GLU A 1 124 ? 7.413 -11.592 20.288 1.00 85.12 124 GLU A N 1
ATOM 929 C CA . GLU A 1 124 ? 8.546 -11.687 19.350 1.00 85.12 124 GLU A CA 1
ATOM 930 C C . GLU A 1 124 ? 8.105 -11.541 17.880 1.00 85.12 124 GLU A C 1
ATOM 932 O O . GLU A 1 124 ? 8.538 -12.287 16.996 1.00 85.12 124 GLU A O 1
ATOM 937 N N . LEU A 1 125 ? 7.200 -10.599 17.586 1.00 91.31 125 LEU A N 1
ATOM 938 C CA . LEU A 1 125 ? 6.691 -10.418 16.224 1.00 91.31 125 LEU A CA 1
ATOM 939 C C . LEU A 1 125 ? 7.770 -9.875 15.281 1.00 91.31 125 LEU A C 1
ATOM 941 O O . LEU A 1 125 ? 8.209 -8.730 15.389 1.00 91.31 125 LEU A O 1
ATOM 945 N N . ARG A 1 126 ? 8.102 -10.672 14.262 1.00 92.25 126 ARG A N 1
ATOM 946 C CA . ARG A 1 126 ? 8.863 -10.222 13.092 1.00 92.25 126 ARG A CA 1
ATOM 947 C C . ARG A 1 126 ? 8.052 -10.394 11.818 1.00 92.25 126 ARG A C 1
ATOM 949 O O . ARG A 1 126 ? 7.353 -11.390 11.642 1.00 92.25 126 ARG A O 1
ATOM 956 N N . VAL A 1 127 ? 8.193 -9.433 10.915 1.00 94.69 127 VAL A N 1
ATOM 957 C CA . VAL A 1 127 ? 7.599 -9.446 9.574 1.00 94.69 127 VAL A CA 1
ATOM 958 C C . VAL A 1 127 ? 8.694 -9.552 8.519 1.00 94.69 127 VAL A C 1
ATOM 960 O O . VAL A 1 127 ? 9.818 -9.102 8.743 1.00 94.69 127 VAL A O 1
ATOM 963 N N . GLY A 1 128 ? 8.378 -10.146 7.373 1.00 94.25 128 GLY A N 1
ATOM 964 C CA . GLY A 1 128 ? 9.250 -10.117 6.200 1.00 94.25 128 GLY A CA 1
ATOM 965 C C . GLY A 1 128 ? 9.043 -8.837 5.394 1.00 94.25 128 GLY A C 1
ATOM 966 O O . GLY A 1 128 ? 7.930 -8.311 5.335 1.00 94.25 128 GLY A O 1
ATOM 967 N N . LEU A 1 129 ? 10.097 -8.349 4.747 1.00 93.75 129 LEU A N 1
ATOM 968 C CA . LEU A 1 129 ? 10.030 -7.230 3.811 1.00 93.75 129 LEU A CA 1
ATOM 969 C C . LEU A 1 129 ? 10.287 -7.733 2.391 1.00 93.75 129 LEU A C 1
ATOM 971 O O . LEU A 1 129 ? 11.290 -8.384 2.123 1.00 93.75 129 LEU A O 1
ATOM 975 N N . ALA A 1 130 ? 9.375 -7.423 1.471 1.00 91.62 130 ALA A N 1
ATOM 976 C CA . ALA A 1 130 ? 9.527 -7.736 0.054 1.00 91.62 130 ALA A CA 1
ATOM 977 C C . ALA A 1 130 ? 9.640 -6.445 -0.759 1.00 91.62 130 ALA A C 1
ATOM 979 O O . ALA A 1 130 ? 8.755 -5.586 -0.719 1.00 91.62 130 ALA A O 1
ATOM 980 N N . PHE A 1 131 ? 10.730 -6.307 -1.511 1.00 90.31 131 PHE A N 1
ATOM 981 C CA . PHE A 1 131 ? 11.044 -5.101 -2.272 1.00 90.31 131 PHE A CA 1
ATOM 982 C C . PHE A 1 131 ? 10.721 -5.308 -3.756 1.00 90.31 131 PHE A C 1
ATOM 984 O O . PHE A 1 131 ? 11.342 -6.155 -4.400 1.00 90.31 131 PHE A O 1
ATOM 991 N N . PRO A 1 132 ? 9.770 -4.547 -4.330 1.00 86.12 132 PRO A N 1
ATOM 992 C CA . PRO A 1 132 ? 9.594 -4.509 -5.776 1.00 86.12 132 PRO A CA 1
ATOM 993 C C . PRO A 1 132 ? 10.871 -4.042 -6.476 1.00 86.12 132 PRO A C 1
ATOM 995 O O . PRO A 1 132 ? 11.648 -3.262 -5.923 1.00 86.12 132 PRO A O 1
ATOM 998 N N . GLU A 1 133 ? 11.060 -4.471 -7.722 1.00 79.56 133 GLU A N 1
ATOM 999 C CA . GLU A 1 133 ? 12.191 -4.014 -8.526 1.00 79.56 133 GLU A CA 1
ATOM 1000 C C . GLU A 1 133 ? 12.198 -2.489 -8.716 1.00 79.56 133 GLU A C 1
ATOM 1002 O O . GLU A 1 133 ? 11.156 -1.839 -8.860 1.00 79.56 133 GLU A O 1
ATOM 1007 N N . GLY A 1 134 ? 13.405 -1.924 -8.775 1.00 80.69 134 GLY A N 1
ATOM 1008 C CA . GLY A 1 134 ? 13.639 -0.504 -8.999 1.00 80.69 134 GLY A CA 1
ATOM 1009 C C . GLY A 1 134 ? 14.032 0.245 -7.727 1.00 80.69 134 GLY A C 1
ATOM 1010 O O . GLY A 1 134 ? 14.872 -0.198 -6.945 1.00 80.69 134 GLY A O 1
ATOM 1011 N N . ARG A 1 135 ? 13.477 1.448 -7.563 1.00 83.19 135 ARG A N 1
ATOM 1012 C CA . ARG A 1 135 ? 13.851 2.378 -6.493 1.00 83.19 135 ARG A CA 1
ATOM 1013 C C . ARG A 1 135 ? 13.479 1.811 -5.114 1.00 83.19 135 ARG A C 1
ATOM 1015 O O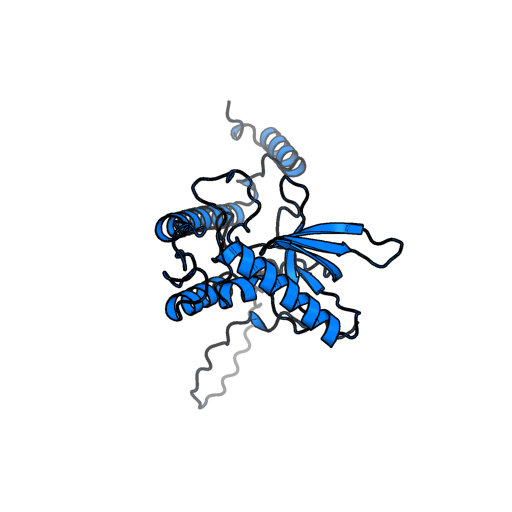 . ARG A 1 135 ? 12.302 1.601 -4.841 1.00 83.19 135 ARG A O 1
ATOM 1022 N N . ARG A 1 136 ? 14.472 1.665 -4.227 1.00 88.31 136 ARG A N 1
ATOM 1023 C CA . ARG A 1 136 ? 14.305 1.149 -2.850 1.00 88.31 136 ARG A CA 1
ATOM 1024 C C . ARG A 1 136 ? 13.739 2.166 -1.861 1.00 88.31 136 ARG A C 1
ATOM 1026 O O . ARG A 1 136 ? 13.099 1.771 -0.895 1.00 88.31 136 ARG A O 1
ATOM 1033 N N . THR A 1 137 ? 13.975 3.458 -2.079 1.00 92.25 137 THR A N 1
ATOM 1034 C CA . THR A 1 137 ? 13.581 4.528 -1.153 1.00 92.25 137 THR A CA 1
ATOM 1035 C C . THR A 1 137 ? 12.811 5.637 -1.848 1.00 92.25 137 THR A C 1
ATOM 1037 O O . THR A 1 137 ? 13.102 5.995 -2.988 1.00 92.25 137 THR A O 1
ATOM 1040 N N . ASP A 1 138 ? 11.830 6.223 -1.171 1.00 91.88 138 ASP A N 1
ATOM 1041 C CA . ASP A 1 138 ? 11.195 7.443 -1.663 1.00 91.88 138 ASP A CA 1
ATOM 1042 C C . ASP A 1 138 ? 12.045 8.700 -1.394 1.00 91.88 138 ASP A C 1
ATOM 1044 O O . ASP A 1 138 ? 13.119 8.652 -0.795 1.00 91.88 138 ASP A O 1
ATOM 1048 N N . VAL A 1 139 ? 11.552 9.859 -1.840 1.00 89.94 139 VAL A N 1
ATOM 1049 C CA . VAL A 1 139 ? 12.230 11.158 -1.661 1.00 89.94 139 VAL A CA 1
ATOM 1050 C C . VAL A 1 139 ? 12.367 11.595 -0.196 1.00 89.94 139 VAL A C 1
ATOM 1052 O O . VAL A 1 139 ? 13.103 12.533 0.090 1.00 89.94 139 VAL A O 1
ATOM 1055 N N . TYR A 1 140 ? 11.659 10.939 0.724 1.00 90.88 140 TYR A N 1
ATOM 1056 C CA . TYR A 1 140 ? 11.719 11.188 2.163 1.00 90.88 140 TYR A CA 1
ATOM 1057 C C . TYR A 1 140 ? 12.602 10.164 2.889 1.00 90.88 140 TYR A C 1
ATOM 1059 O O . TYR A 1 140 ? 12.633 10.157 4.119 1.00 90.88 140 TYR A O 1
ATOM 1067 N N . GLY A 1 141 ? 13.294 9.291 2.148 1.00 93.19 141 GLY A N 1
ATOM 1068 C CA . GLY A 1 141 ? 14.163 8.253 2.697 1.00 93.19 141 GLY A CA 1
ATOM 1069 C C . GLY A 1 141 ? 13.418 7.046 3.272 1.00 93.19 141 GLY A C 1
ATOM 1070 O O . GLY A 1 141 ? 14.032 6.244 3.968 1.00 93.19 141 GLY A O 1
ATOM 1071 N N . ARG A 1 142 ? 12.111 6.889 3.013 1.00 96.62 142 ARG A N 1
ATOM 1072 C CA . ARG A 1 142 ? 11.358 5.705 3.464 1.00 96.62 142 ARG A CA 1
ATOM 1073 C C . ARG A 1 142 ? 11.599 4.539 2.522 1.00 96.62 142 ARG A C 1
ATOM 1075 O O . ARG A 1 142 ? 11.557 4.728 1.307 1.00 96.62 142 ARG A O 1
ATOM 1082 N N . LEU A 1 143 ? 11.766 3.341 3.069 1.00 95.94 143 LEU A N 1
ATOM 1083 C CA . LEU A 1 143 ? 11.880 2.114 2.286 1.00 95.94 143 LEU A CA 1
ATOM 1084 C C . LEU A 1 143 ? 10.540 1.759 1.631 1.00 95.94 143 LEU A C 1
ATOM 1086 O O . LEU A 1 143 ? 9.500 1.754 2.289 1.00 95.94 143 LEU A O 1
ATOM 1090 N N . LEU A 1 144 ? 10.565 1.449 0.338 1.00 95.06 144 LEU A N 1
ATOM 1091 C CA . LEU A 1 144 ? 9.405 1.063 -0.464 1.00 95.06 144 LEU A CA 1
ATOM 1092 C C . LEU A 1 144 ? 9.287 -0.462 -0.493 1.00 95.06 144 LEU A C 1
ATOM 1094 O O . LEU A 1 144 ? 10.087 -1.128 -1.146 1.00 95.06 144 LEU A O 1
ATOM 1098 N N . CYS A 1 145 ? 8.306 -1.019 0.217 1.00 94.69 145 CYS A N 1
ATOM 1099 C CA . CYS A 1 145 ? 8.167 -2.471 0.337 1.00 94.69 145 CYS A CA 1
ATOM 1100 C C . CYS A 1 145 ? 6.724 -2.951 0.553 1.00 94.69 145 CYS A C 1
ATOM 1102 O O . CYS A 1 145 ? 5.793 -2.180 0.820 1.00 94.69 145 CYS A O 1
ATOM 1104 N N . HIS A 1 146 ? 6.563 -4.262 0.427 1.00 95.62 146 HIS A N 1
ATOM 1105 C CA . HIS A 1 146 ? 5.452 -5.044 0.950 1.00 95.62 146 HIS A CA 1
ATOM 1106 C C . HIS A 1 146 ? 5.846 -5.660 2.292 1.00 95.62 146 HIS A C 1
ATOM 1108 O O . HIS A 1 146 ? 6.992 -6.075 2.468 1.00 95.62 146 HIS A O 1
ATOM 1114 N N . VAL A 1 147 ? 4.892 -5.726 3.221 1.00 96.06 147 VAL A N 1
ATOM 1115 C CA . VAL A 1 147 ? 5.082 -6.354 4.534 1.00 96.06 147 VAL A CA 1
ATOM 1116 C C . VAL A 1 147 ? 4.438 -7.736 4.517 1.00 96.06 147 VAL A C 1
ATOM 1118 O O . VAL A 1 147 ? 3.219 -7.861 4.403 1.00 96.06 147 VAL A O 1
ATOM 1121 N N . LEU A 1 148 ? 5.267 -8.770 4.629 1.00 95.56 148 LEU A N 1
ATOM 1122 C CA . LEU A 1 148 ? 4.851 -10.166 4.689 1.00 95.56 148 LEU A CA 1
ATOM 1123 C C . LEU A 1 148 ? 4.646 -10.577 6.147 1.00 95.56 148 LEU A C 1
ATOM 1125 O O . LEU A 1 148 ? 5.564 -10.511 6.969 1.00 95.56 148 LEU A O 1
ATOM 1129 N N . LEU A 1 149 ? 3.427 -10.993 6.466 1.00 95.06 149 LEU A N 1
ATOM 1130 C CA . LEU A 1 149 ? 3.044 -11.453 7.794 1.00 95.06 149 LEU A CA 1
ATOM 1131 C C . LEU A 1 149 ? 3.614 -12.854 8.079 1.00 95.06 149 LEU A C 1
ATOM 1133 O O . LEU A 1 149 ? 3.923 -13.590 7.138 1.00 95.06 149 LEU A O 1
ATOM 1137 N N . PRO A 1 150 ? 3.715 -13.268 9.359 1.00 91.44 150 PRO A N 1
ATOM 1138 C CA . PRO A 1 150 ? 4.229 -14.593 9.723 1.00 91.44 150 PRO A CA 1
ATOM 1139 C C . PRO A 1 150 ? 3.482 -15.769 9.075 1.00 91.44 150 PRO A C 1
ATOM 1141 O O . PRO A 1 150 ? 4.069 -16.824 8.850 1.00 91.44 150 PRO A O 1
ATOM 1144 N N . ASP A 1 151 ? 2.198 -15.585 8.756 1.00 90.12 151 ASP A N 1
ATOM 1145 C CA . ASP A 1 151 ? 1.352 -16.575 8.080 1.00 90.12 151 ASP A CA 1
ATOM 1146 C C . ASP A 1 151 ? 1.463 -16.550 6.542 1.00 90.12 151 ASP A C 1
ATOM 1148 O O . ASP A 1 151 ? 0.749 -17.280 5.852 1.00 90.12 151 ASP A O 1
ATOM 1152 N N . GLY A 1 152 ? 2.353 -15.720 5.993 1.00 90.00 152 GLY A N 1
ATOM 1153 C CA . GLY A 1 152 ? 2.602 -15.588 4.559 1.00 90.00 152 GLY A CA 1
ATOM 1154 C C . GLY A 1 152 ? 1.683 -14.617 3.827 1.00 90.00 152 GLY A C 1
ATOM 1155 O O . GLY A 1 152 ? 1.857 -14.420 2.623 1.00 90.00 152 GLY A O 1
ATOM 1156 N N . ARG A 1 153 ? 0.712 -13.993 4.501 1.00 94.50 153 ARG A N 1
ATOM 1157 C CA . ARG A 1 153 ? -0.126 -12.974 3.860 1.00 94.50 153 ARG A CA 1
ATOM 1158 C C . ARG A 1 153 ? 0.663 -11.693 3.602 1.00 94.50 153 ARG A C 1
ATOM 1160 O O . ARG A 1 153 ? 1.507 -11.287 4.396 1.00 94.50 153 ARG A O 1
ATOM 1167 N N . ASP A 1 154 ? 0.324 -11.016 2.510 1.00 96.06 154 ASP A N 1
ATOM 1168 C CA . ASP A 1 154 ? 0.789 -9.659 2.227 1.00 96.06 154 ASP A CA 1
ATOM 1169 C C . ASP A 1 154 ? -0.138 -8.647 2.919 1.00 96.06 154 ASP A C 1
ATOM 1171 O O . ASP A 1 154 ? -1.314 -8.516 2.566 1.00 96.06 154 ASP A O 1
ATOM 1175 N N . PHE A 1 155 ? 0.387 -7.916 3.905 1.00 97.69 155 PHE A N 1
ATOM 1176 C CA . PHE A 1 155 ? -0.368 -6.897 4.634 1.00 97.69 155 PHE A CA 1
ATOM 1177 C C . PHE A 1 155 ? -0.854 -5.762 3.717 1.00 97.69 155 PHE A C 1
ATOM 1179 O O . PHE A 1 155 ? -1.942 -5.219 3.921 1.00 97.69 155 PHE A O 1
ATOM 1186 N N . ASN A 1 156 ? -0.099 -5.427 2.667 1.00 97.88 156 ASN A N 1
ATOM 1187 C CA . ASN A 1 156 ? -0.495 -4.398 1.709 1.00 97.88 156 ASN A CA 1
ATOM 1188 C C . ASN A 1 156 ? -1.719 -4.861 0.906 1.00 97.88 156 ASN A C 1
ATOM 1190 O O . ASN A 1 156 ? -2.643 -4.081 0.681 1.00 97.88 156 ASN A O 1
ATOM 1194 N N . LEU A 1 157 ? -1.752 -6.133 0.497 1.00 98.19 157 LEU A N 1
ATOM 1195 C CA . LEU A 1 157 ? -2.918 -6.718 -0.166 1.00 98.19 157 LEU A CA 1
ATOM 1196 C C . LEU A 1 157 ? -4.125 -6.757 0.780 1.00 98.19 157 LEU A C 1
ATOM 1198 O O . LEU A 1 157 ? -5.215 -6.339 0.386 1.00 98.19 157 LEU A O 1
ATOM 1202 N N . LEU A 1 158 ? -3.914 -7.147 2.041 1.00 98.31 158 LEU A N 1
ATOM 1203 C CA . LEU A 1 158 ? -4.956 -7.182 3.071 1.00 98.31 158 LEU A CA 1
ATOM 1204 C C . LEU A 1 158 ? -5.630 -5.813 3.268 1.00 98.31 158 LEU A C 1
ATOM 1206 O O . LEU A 1 158 ? -6.849 -5.739 3.422 1.00 98.31 158 LEU A O 1
ATOM 1210 N N . LEU A 1 159 ? -4.870 -4.713 3.217 1.00 98.69 159 LEU A N 1
ATOM 1211 C CA . LEU A 1 159 ? -5.439 -3.360 3.269 1.00 98.69 159 LEU A CA 1
ATOM 1212 C C . LEU A 1 159 ? -6.447 -3.111 2.135 1.00 98.69 159 LEU A C 1
ATOM 1214 O O . LEU A 1 159 ? -7.480 -2.474 2.356 1.00 98.69 159 LEU A O 1
ATOM 1218 N N . VAL A 1 160 ? -6.174 -3.606 0.927 1.00 98.75 160 VAL A N 1
ATOM 1219 C CA . VAL A 1 160 ? -7.080 -3.451 -0.223 1.00 98.75 160 VAL A CA 1
ATOM 1220 C C . VAL A 1 160 ? -8.280 -4.386 -0.107 1.00 98.75 160 VAL A C 1
ATOM 1222 O O . VAL A 1 160 ? -9.411 -3.943 -0.312 1.00 98.75 160 VAL A O 1
ATOM 1225 N N . GLU A 1 161 ? -8.062 -5.637 0.300 1.00 98.69 161 GLU A N 1
ATOM 1226 C CA . GLU A 1 161 ? -9.125 -6.625 0.541 1.00 98.69 161 GLU A CA 1
ATOM 1227 C C . GLU A 1 161 ? -10.153 -6.128 1.566 1.00 98.69 161 GLU A C 1
ATOM 1229 O O . GLU A 1 161 ? -11.356 -6.288 1.373 1.00 98.69 161 GLU A O 1
ATOM 1234 N N . GLN A 1 162 ? -9.694 -5.464 2.629 1.00 98.50 162 GLN A N 1
ATOM 1235 C CA . GLN A 1 162 ? -10.549 -4.920 3.691 1.00 98.50 162 GLN A CA 1
ATOM 1236 C C . GLN A 1 162 ? -11.141 -3.538 3.354 1.00 98.50 162 GLN A C 1
ATOM 1238 O O . GLN A 1 162 ? -11.806 -2.920 4.191 1.00 98.50 162 GLN A O 1
ATOM 1243 N N . GLY A 1 163 ? -10.887 -3.005 2.153 1.00 98.44 163 GLY A N 1
ATOM 1244 C CA . GLY A 1 163 ? -11.327 -1.665 1.753 1.00 98.44 163 GLY A CA 1
ATOM 1245 C C . GLY A 1 163 ? -10.706 -0.535 2.584 1.00 98.44 163 GLY A C 1
ATOM 1246 O O . GLY A 1 163 ? -11.280 0.551 2.664 1.00 98.44 163 GLY A O 1
ATOM 1247 N N . LYS A 1 164 ? -9.557 -0.777 3.228 1.00 98.50 164 LYS A N 1
ATOM 1248 C CA . LYS A 1 164 ? -8.774 0.220 3.981 1.00 98.50 164 LYS A CA 1
ATOM 1249 C C . LYS A 1 164 ? -7.941 1.108 3.058 1.00 98.50 164 LYS A C 1
ATOM 1251 O O . LYS A 1 164 ? -7.624 2.243 3.404 1.00 98.50 164 LYS A O 1
ATOM 1256 N N . SER A 1 165 ? -7.617 0.610 1.869 1.00 98.38 165 SER A N 1
ATOM 1257 C CA . SER A 1 165 ? -6.874 1.334 0.843 1.00 98.38 165 SER A CA 1
ATOM 1258 C C . SER A 1 165 ? -7.412 1.015 -0.555 1.00 98.38 165 SER A C 1
ATOM 1260 O O . SER A 1 165 ? -7.875 -0.107 -0.777 1.00 98.38 165 SER A O 1
ATOM 1262 N N . PRO A 1 166 ? -7.367 1.951 -1.522 1.00 98.19 166 PRO A N 1
ATOM 1263 C CA . PRO A 1 166 ? -7.499 1.580 -2.922 1.00 98.19 166 PRO A CA 1
ATOM 1264 C C . PRO A 1 166 ? -6.245 0.829 -3.381 1.00 98.19 166 PRO A C 1
ATOM 1266 O O . PRO A 1 166 ? -5.167 0.976 -2.800 1.00 98.19 166 PRO A O 1
ATOM 1269 N N . TYR A 1 167 ? -6.351 0.104 -4.490 1.00 98.44 167 TYR A N 1
ATOM 1270 C CA . TYR A 1 167 ? -5.160 -0.320 -5.206 1.00 98.44 167 TYR A CA 1
ATOM 1271 C C . TYR A 1 167 ? -4.486 0.904 -5.842 1.00 98.44 167 TYR A C 1
ATOM 1273 O O . TYR A 1 167 ? -5.018 1.530 -6.761 1.00 98.44 167 TYR A O 1
ATOM 1281 N N . PHE A 1 168 ? -3.317 1.275 -5.325 1.00 97.62 168 PHE A N 1
ATOM 1282 C CA . PHE A 1 168 ? -2.600 2.484 -5.714 1.00 97.62 168 PHE A CA 1
ATOM 1283 C C . PHE A 1 168 ? -1.486 2.180 -6.724 1.00 97.62 168 PHE A C 1
ATOM 1285 O O . PHE A 1 168 ? -0.312 2.046 -6.379 1.00 97.62 168 PHE A O 1
ATOM 1292 N N . ASN A 1 169 ? -1.857 2.116 -8.002 1.00 96.50 169 ASN A N 1
ATOM 1293 C CA . ASN A 1 169 ? -0.972 1.831 -9.142 1.00 96.50 169 ASN A CA 1
ATOM 1294 C C . ASN A 1 169 ? -0.468 3.091 -9.878 1.00 96.50 169 ASN A C 1
ATOM 1296 O O . ASN A 1 169 ? 0.074 3.000 -10.979 1.00 96.50 169 ASN A O 1
ATOM 1300 N N . LYS A 1 170 ? -0.578 4.287 -9.279 1.00 94.25 170 LYS A N 1
ATOM 1301 C CA . LYS A 1 170 ? -0.143 5.564 -9.890 1.00 94.25 170 LYS A CA 1
ATOM 1302 C C . LYS A 1 170 ? 1.302 5.531 -10.426 1.00 94.25 170 LYS A C 1
ATOM 1304 O O . LYS A 1 170 ? 1.629 6.261 -11.363 1.00 94.25 170 LYS A O 1
ATOM 1309 N N . TYR A 1 171 ? 2.181 4.738 -9.818 1.00 90.88 171 TYR A N 1
ATOM 1310 C CA . TYR A 1 171 ? 3.592 4.609 -10.207 1.00 90.88 171 TYR A CA 1
ATOM 1311 C C . TYR A 1 171 ? 3.895 3.315 -10.984 1.00 90.88 171 TYR A C 1
ATOM 1313 O O . TYR A 1 171 ? 5.047 2.899 -11.069 1.00 90.88 171 TYR A O 1
ATOM 1321 N N . GLY A 1 172 ? 2.869 2.715 -11.589 1.00 93.12 172 GLY A N 1
ATOM 1322 C CA . GLY A 1 172 ? 2.941 1.460 -12.330 1.00 93.12 172 GLY A CA 1
ATOM 1323 C C . GLY A 1 172 ? 2.123 0.375 -11.643 1.00 93.12 172 GLY A C 1
ATOM 1324 O O . GLY A 1 172 ? 1.910 0.418 -10.427 1.00 93.12 172 GLY A O 1
ATOM 1325 N N . ASN A 1 173 ? 1.680 -0.611 -12.422 1.00 95.88 173 ASN A N 1
ATOM 1326 C CA . ASN A 1 173 ? 1.073 -1.799 -11.842 1.00 95.88 173 ASN A CA 1
ATOM 1327 C C . ASN A 1 173 ? 2.101 -2.549 -10.984 1.00 95.88 173 ASN A C 1
ATOM 1329 O O . ASN A 1 173 ? 3.315 -2.434 -11.181 1.00 95.88 173 ASN A O 1
ATOM 1333 N N . SER A 1 174 ? 1.591 -3.281 -9.995 1.00 93.00 174 SER A N 1
ATOM 1334 C CA . SER A 1 174 ? 2.405 -4.011 -9.028 1.00 93.00 174 SER A CA 1
ATOM 1335 C C . SER A 1 174 ? 3.109 -5.135 -9.779 1.00 93.00 174 SER A C 1
ATOM 1337 O O . SER A 1 174 ? 2.416 -6.018 -10.290 1.00 93.00 174 SER A O 1
ATOM 1339 N N . PRO A 1 175 ? 4.450 -5.135 -9.853 1.00 86.94 175 PRO A N 1
ATOM 1340 C CA . PRO A 1 175 ? 5.173 -6.183 -10.568 1.00 86.94 175 PRO A CA 1
ATOM 1341 C C . PRO A 1 175 ? 5.051 -7.538 -9.860 1.00 86.94 175 PRO A C 1
ATOM 1343 O O . PRO A 1 175 ? 5.228 -8.574 -10.484 1.00 86.94 175 PRO A O 1
ATOM 1346 N N . ILE A 1 176 ? 4.706 -7.521 -8.570 1.00 84.12 176 ILE A N 1
ATOM 1347 C CA . ILE A 1 176 ? 4.626 -8.705 -7.720 1.00 84.12 176 ILE A CA 1
ATOM 1348 C C . ILE A 1 176 ? 3.217 -9.324 -7.744 1.00 84.12 176 ILE A C 1
ATOM 1350 O O . ILE A 1 176 ? 3.072 -10.542 -7.751 1.00 84.12 176 ILE A O 1
ATOM 1354 N N . ALA A 1 177 ? 2.163 -8.498 -7.745 1.00 89.25 177 ALA A N 1
ATOM 1355 C CA . ALA A 1 177 ? 0.831 -8.957 -7.339 1.00 89.25 177 ALA A CA 1
ATOM 1356 C C . ALA A 1 177 ? -0.348 -8.263 -8.049 1.00 89.25 177 ALA A C 1
ATOM 1358 O O . ALA A 1 177 ? -1.464 -8.268 -7.526 1.00 89.25 177 ALA A O 1
ATOM 1359 N N . HIS A 1 178 ? -0.151 -7.662 -9.231 1.00 95.12 178 HIS A N 1
ATOM 1360 C CA . HIS A 1 178 ? -1.176 -6.842 -9.902 1.00 95.12 178 HIS A CA 1
ATOM 1361 C C . HIS A 1 178 ? -2.577 -7.483 -9.942 1.00 95.12 178 HIS A C 1
ATOM 1363 O O . HIS A 1 178 ? -3.548 -6.878 -9.489 1.00 95.12 178 HIS A O 1
ATOM 1369 N N . ALA A 1 179 ? -2.687 -8.726 -10.420 1.00 96.38 179 ALA A N 1
ATOM 1370 C CA . ALA A 1 179 ? -3.979 -9.401 -10.550 1.00 96.38 179 ALA A CA 1
ATOM 1371 C C . ALA A 1 179 ? -4.675 -9.645 -9.197 1.00 96.38 179 ALA A C 1
ATOM 1373 O O . ALA A 1 179 ? -5.903 -9.613 -9.127 1.00 96.38 179 ALA A O 1
ATOM 1374 N N . ALA A 1 180 ? -3.915 -9.883 -8.124 1.00 97.19 180 ALA A N 1
ATOM 1375 C CA . ALA A 1 180 ? -4.473 -10.059 -6.785 1.00 97.19 180 ALA A CA 1
ATOM 1376 C C . ALA A 1 180 ? -5.052 -8.742 -6.254 1.00 97.19 180 ALA A C 1
ATOM 1378 O O . ALA A 1 180 ? -6.189 -8.722 -5.790 1.00 97.19 180 ALA A O 1
ATOM 1379 N N . PHE A 1 181 ? -4.324 -7.634 -6.419 1.00 98.44 181 PHE A N 1
ATOM 1380 C CA . PHE A 1 181 ? -4.799 -6.304 -6.034 1.00 98.44 181 PHE A CA 1
ATOM 1381 C C . PHE A 1 181 ? -6.059 -5.870 -6.792 1.00 98.44 181 PHE A C 1
ATOM 1383 O O . PHE A 1 181 ? -6.971 -5.308 -6.184 1.00 98.44 181 PHE A O 1
ATOM 1390 N N . VAL A 1 182 ? -6.138 -6.151 -8.099 1.00 98.44 182 VAL A N 1
ATOM 1391 C CA . VAL A 1 182 ? -7.341 -5.870 -8.901 1.00 98.44 182 VAL A CA 1
ATOM 1392 C C . VAL A 1 182 ? -8.545 -6.626 -8.338 1.00 98.44 182 VAL A C 1
ATOM 1394 O O . VAL A 1 182 ? -9.550 -5.997 -8.006 1.00 98.44 182 VAL A O 1
ATOM 1397 N N . ARG A 1 183 ? -8.421 -7.946 -8.136 1.00 98.62 183 ARG A N 1
ATOM 1398 C CA . ARG A 1 183 ? -9.506 -8.770 -7.575 1.00 98.62 183 ARG A CA 1
ATOM 1399 C C . ARG A 1 183 ? -9.914 -8.320 -6.173 1.00 98.62 183 ARG A C 1
ATOM 1401 O O . ARG A 1 183 ? -11.105 -8.224 -5.891 1.00 98.62 183 ARG A O 1
ATOM 1408 N N . ALA A 1 184 ? -8.943 -8.023 -5.310 1.00 98.69 184 ALA A N 1
ATOM 1409 C CA . ALA A 1 184 ? -9.189 -7.528 -3.958 1.00 98.69 184 ALA A CA 1
ATOM 1410 C C . ALA A 1 184 ? -9.989 -6.218 -3.977 1.00 98.69 184 ALA A C 1
ATOM 1412 O O . ALA A 1 184 ? -10.994 -6.091 -3.277 1.00 98.69 184 ALA A O 1
ATOM 1413 N N . GLN A 1 185 ? -9.594 -5.268 -4.830 1.00 98.69 185 GLN A N 1
ATOM 1414 C CA . GLN A 1 185 ? -10.300 -3.999 -4.976 1.00 98.69 185 GLN A CA 1
ATOM 1415 C C . GLN A 1 185 ? -11.726 -4.197 -5.505 1.00 98.69 185 GLN A C 1
ATOM 1417 O O . GLN A 1 185 ? -12.658 -3.573 -5.000 1.00 98.69 185 GLN A O 1
ATOM 1422 N N . GLU A 1 186 ? -11.917 -5.040 -6.518 1.00 98.69 186 GLU A N 1
ATOM 1423 C CA . GLU A 1 186 ? -13.242 -5.339 -7.072 1.00 98.69 186 GLU A CA 1
ATOM 1424 C C . GLU A 1 186 ? -14.166 -5.970 -6.025 1.00 98.69 186 GLU A C 1
ATOM 1426 O O . GLU A 1 186 ? -15.301 -5.514 -5.857 1.00 98.69 186 GLU A O 1
ATOM 1431 N N . ALA A 1 187 ? -13.664 -6.948 -5.266 1.00 98.75 187 ALA A N 1
ATOM 1432 C CA . ALA A 1 187 ? -14.404 -7.589 -4.185 1.00 98.75 187 ALA A CA 1
ATOM 1433 C C . ALA A 1 187 ? -14.780 -6.587 -3.081 1.00 98.75 187 ALA A C 1
ATOM 1435 O O . ALA A 1 187 ? -15.950 -6.499 -2.697 1.00 98.75 187 ALA A O 1
ATOM 1436 N N . ALA A 1 188 ? -13.828 -5.768 -2.625 1.00 98.75 188 ALA A N 1
ATOM 1437 C CA . ALA A 1 188 ? -14.070 -4.747 -1.608 1.00 98.75 188 ALA A CA 1
ATOM 1438 C C . ALA A 1 188 ? -15.085 -3.688 -2.077 1.00 98.75 188 ALA A C 1
ATOM 1440 O O . ALA A 1 188 ? -15.927 -3.242 -1.292 1.00 98.75 188 ALA A O 1
ATOM 1441 N N . ARG A 1 189 ? -15.060 -3.314 -3.364 1.00 98.50 189 ARG A N 1
ATOM 1442 C CA . ARG A 1 189 ? -16.047 -2.407 -3.976 1.00 98.50 189 ARG A CA 1
ATOM 1443 C C . ARG A 1 189 ? -17.436 -3.026 -4.025 1.00 98.50 189 ARG A C 1
ATOM 1445 O O . ARG A 1 189 ? -18.400 -2.365 -3.639 1.00 98.50 189 ARG A O 1
ATOM 1452 N N . ALA A 1 190 ? -17.542 -4.275 -4.476 1.00 98.50 190 ALA A N 1
ATOM 1453 C CA . ALA A 1 190 ? -18.810 -4.996 -4.557 1.00 98.50 190 ALA A CA 1
ATOM 1454 C C . ALA A 1 190 ? -19.457 -5.158 -3.172 1.00 98.50 190 ALA A C 1
ATOM 1456 O O . ALA A 1 190 ? -20.652 -4.912 -3.013 1.00 98.50 190 ALA A O 1
ATOM 1457 N N . ALA A 1 191 ? -18.649 -5.478 -2.159 1.00 98.50 191 ALA A N 1
ATOM 1458 C CA . ALA A 1 191 ? -19.082 -5.610 -0.771 1.00 98.50 191 ALA A CA 1
ATOM 1459 C C . ALA A 1 191 ? -19.254 -4.266 -0.037 1.00 98.50 191 ALA A C 1
ATOM 1461 O O . ALA A 1 191 ? -19.692 -4.255 1.112 1.00 98.50 191 ALA A O 1
ATOM 1462 N N . ARG A 1 192 ? -18.942 -3.130 -0.683 1.00 98.19 192 ARG A N 1
ATOM 1463 C CA . ARG A 1 192 ? -18.960 -1.784 -0.081 1.00 98.19 192 ARG A CA 1
ATOM 1464 C C . ARG A 1 192 ? -18.188 -1.752 1.243 1.00 98.19 192 ARG A C 1
ATOM 1466 O O . ARG A 1 192 ? -18.712 -1.317 2.263 1.00 98.19 192 ARG A O 1
ATOM 1473 N N . LEU A 1 193 ? -16.949 -2.234 1.237 1.00 98.44 193 LEU A N 1
ATOM 1474 C CA . LEU A 1 193 ? -16.081 -2.203 2.414 1.00 98.44 193 LEU A CA 1
ATOM 1475 C C . LEU A 1 193 ? -15.366 -0.857 2.532 1.00 98.44 193 LEU A C 1
ATOM 1477 O O . LEU A 1 193 ? -14.928 -0.292 1.532 1.00 98.44 193 LEU A O 1
ATOM 1481 N N . GLY A 1 194 ? -15.225 -0.362 3.762 1.00 97.31 194 GLY A N 1
ATOM 1482 C CA . GLY A 1 194 ? -14.379 0.785 4.088 1.00 97.31 194 GLY A CA 1
ATOM 1483 C C . GLY A 1 194 ? -14.586 2.004 3.187 1.00 97.31 194 GLY A C 1
ATOM 1484 O O . GLY A 1 194 ? -15.696 2.541 3.126 1.00 97.31 194 GLY A O 1
ATOM 1485 N N . ILE A 1 195 ? -13.541 2.421 2.464 1.00 97.44 195 ILE A N 1
ATOM 1486 C CA . ILE A 1 195 ? -13.568 3.583 1.553 1.00 97.44 195 ILE A CA 1
ATOM 1487 C C . ILE A 1 195 ? -14.605 3.462 0.423 1.00 97.44 195 ILE A C 1
ATOM 1489 O O . ILE A 1 195 ? -14.976 4.464 -0.188 1.00 97.44 195 ILE A O 1
ATOM 1493 N N . TRP A 1 196 ? -15.083 2.249 0.132 1.00 97.69 196 TRP A N 1
ATOM 1494 C CA . TRP A 1 196 ? -16.083 1.988 -0.906 1.00 97.69 196 TRP A CA 1
ATOM 1495 C C . TRP A 1 196 ? -17.522 2.143 -0.412 1.00 97.69 196 TRP A C 1
ATOM 1497 O O . TRP A 1 196 ? -18.453 2.142 -1.220 1.00 97.69 196 TRP A O 1
ATOM 1507 N N . ASN A 1 197 ? -17.730 2.295 0.897 1.00 96.81 197 ASN A N 1
ATOM 1508 C CA . ASN A 1 197 ? -19.039 2.600 1.453 1.00 96.81 197 ASN A CA 1
ATOM 1509 C C . ASN A 1 197 ? -19.263 4.123 1.487 1.00 96.81 197 ASN A C 1
ATOM 1511 O O . ASN A 1 197 ? -18.558 4.838 2.202 1.00 96.81 197 ASN A O 1
ATOM 1515 N N . PRO A 1 198 ? -20.289 4.651 0.792 1.00 91.94 198 PRO A N 1
ATOM 1516 C CA . PRO A 1 198 ? -20.565 6.087 0.752 1.00 91.94 198 PRO A CA 1
ATOM 1517 C C . PRO A 1 198 ? -20.983 6.684 2.105 1.00 91.94 198 PRO A C 1
ATOM 1519 O O . PRO A 1 198 ? -21.117 7.906 2.197 1.00 91.94 198 PRO A O 1
ATOM 1522 N N . ALA A 1 199 ? -21.246 5.863 3.126 1.00 93.62 199 ALA A N 1
ATOM 1523 C CA . ALA A 1 199 ? -21.544 6.306 4.485 1.00 93.62 199 ALA A CA 1
ATOM 1524 C C . ALA A 1 199 ? -20.297 6.453 5.374 1.00 93.62 199 ALA A C 1
ATOM 1526 O O . ALA A 1 199 ? -20.366 7.170 6.366 1.00 93.62 199 ALA A O 1
ATOM 1527 N N . THR A 1 200 ? -19.169 5.829 5.016 1.00 94.06 200 THR A N 1
ATOM 1528 C CA . THR A 1 200 ? -17.970 5.712 5.865 1.00 94.06 200 THR A CA 1
ATOM 1529 C C . THR A 1 200 ? -17.439 7.052 6.366 1.00 94.06 200 THR A C 1
ATOM 1531 O O . THR A 1 200 ? -17.214 7.222 7.558 1.00 94.06 200 THR A O 1
ATOM 1534 N N . ASN A 1 201 ? -17.300 8.027 5.469 1.00 93.62 201 ASN A N 1
ATOM 1535 C CA . ASN A 1 201 ? -16.759 9.347 5.796 1.00 93.62 201 ASN A CA 1
ATOM 1536 C C . ASN A 1 201 ? -17.831 10.427 5.988 1.00 93.62 201 ASN A C 1
ATOM 1538 O O . ASN A 1 201 ? -17.513 11.616 5.996 1.00 93.62 201 ASN A O 1
ATOM 1542 N N . ARG A 1 202 ? -19.108 10.047 6.110 1.00 90.69 202 ARG A N 1
ATOM 1543 C CA . ARG A 1 202 ? -20.171 11.017 6.391 1.00 90.69 202 ARG A CA 1
ATOM 1544 C C . ARG A 1 202 ? -20.132 11.424 7.857 1.00 90.69 202 ARG A C 1
ATOM 1546 O O . ARG A 1 202 ? -19.973 10.582 8.738 1.00 90.69 202 ARG A O 1
ATOM 1553 N N . ALA A 1 203 ? -20.360 12.710 8.114 1.00 86.94 203 ALA A N 1
ATOM 1554 C CA . ALA A 1 203 ? -20.548 13.215 9.467 1.00 86.94 203 ALA A CA 1
ATOM 1555 C C . ALA A 1 203 ? -21.694 12.461 10.167 1.00 86.94 203 ALA A C 1
ATOM 1557 O O . ALA A 1 203 ? -22.824 12.440 9.677 1.00 86.94 203 ALA A O 1
ATOM 1558 N N . LYS A 1 204 ? -21.399 11.854 11.324 1.00 85.19 204 LYS A N 1
ATOM 1559 C CA . LYS A 1 204 ? -22.394 11.164 12.166 1.00 85.19 204 LYS A CA 1
ATOM 1560 C C . LYS A 1 204 ? -23.197 12.141 13.035 1.00 85.19 204 LYS A C 1
ATOM 1562 O O . LYS A 1 204 ? -24.314 11.830 13.431 1.00 85.19 204 LYS A O 1
ATOM 1567 N N . THR A 1 205 ? -22.642 13.319 13.315 1.00 87.94 205 THR A N 1
ATOM 1568 C CA . THR A 1 205 ? -23.275 14.389 14.098 1.00 87.94 205 THR A CA 1
ATOM 1569 C C . THR A 1 205 ? -23.031 15.755 13.445 1.00 87.94 205 THR A C 1
ATOM 1571 O O . THR A 1 205 ? -22.039 15.922 12.727 1.00 87.94 205 THR A O 1
ATOM 1574 N N . PRO A 1 206 ? -23.911 16.753 13.665 1.00 88.81 206 PRO A N 1
ATOM 1575 C CA . PRO A 1 206 ? -23.685 18.110 13.174 1.00 88.81 206 PRO A CA 1
ATOM 1576 C C . PRO A 1 206 ? -22.346 18.674 13.669 1.00 88.81 206 PRO A C 1
ATOM 1578 O O . PRO A 1 206 ? -22.055 18.628 14.860 1.00 88.81 206 PRO A O 1
ATOM 1581 N N . GLY A 1 207 ? -21.532 19.195 12.747 1.00 83.31 207 GLY A N 1
ATOM 1582 C CA . GLY A 1 207 ? -20.213 19.762 13.051 1.00 83.31 207 GLY A CA 1
ATOM 1583 C C . GLY A 1 207 ? -19.062 18.752 13.149 1.00 83.31 207 GLY A C 1
ATOM 1584 O O . GLY A 1 207 ? -17.919 19.175 13.296 1.00 83.31 207 GLY A O 1
ATOM 1585 N N . ALA A 1 208 ? -19.320 17.443 13.035 1.00 84.88 208 ALA A N 1
ATOM 1586 C CA . ALA A 1 208 ? -18.252 16.447 12.966 1.00 84.88 208 ALA A CA 1
ATOM 1587 C C . ALA A 1 208 ? -17.456 16.546 11.654 1.00 84.88 208 ALA A C 1
ATOM 1589 O O . ALA A 1 208 ? -18.003 16.883 10.600 1.00 84.88 208 ALA A O 1
ATOM 1590 N N . HIS A 1 209 ? -16.166 16.198 11.720 1.00 82.81 209 HIS A N 1
ATOM 1591 C CA . HIS A 1 209 ? -15.289 16.154 10.550 1.00 82.81 209 HIS A CA 1
ATOM 1592 C C . HIS A 1 209 ? -15.828 15.185 9.493 1.00 82.81 209 HIS A C 1
ATOM 1594 O O . HIS A 1 209 ? -16.217 14.059 9.803 1.00 82.81 209 HIS A O 1
ATOM 1600 N N . SER A 1 210 ? -15.853 15.624 8.238 1.00 90.06 210 SER A N 1
ATOM 1601 C CA . SER A 1 210 ? -16.362 14.843 7.113 1.00 90.06 210 SER A CA 1
ATOM 1602 C C . SER A 1 210 ? -15.689 15.312 5.835 1.00 90.06 210 SER A C 1
ATOM 1604 O O . SER A 1 210 ? -15.908 16.434 5.381 1.00 90.06 210 SER A O 1
ATOM 1606 N N . ALA A 1 211 ? -14.905 14.432 5.227 1.00 91.31 211 ALA A N 1
ATOM 1607 C CA . ALA A 1 211 ? -14.278 14.671 3.940 1.00 91.31 211 ALA A CA 1
ATOM 1608 C C . ALA A 1 211 ? -14.251 13.369 3.148 1.00 91.31 211 ALA A C 1
ATOM 1610 O O . ALA A 1 211 ? -14.019 12.299 3.702 1.00 91.31 211 ALA A O 1
ATOM 1611 N N . VAL A 1 212 ? -14.497 13.461 1.844 1.00 91.62 212 VAL A N 1
ATOM 1612 C CA . VAL A 1 212 ? -14.514 12.300 0.955 1.00 91.62 212 VAL A CA 1
ATOM 1613 C C . VAL A 1 212 ? -13.438 12.483 -0.093 1.00 91.62 212 VAL A C 1
ATOM 1615 O O . VAL A 1 212 ? -13.361 13.521 -0.755 1.00 91.62 212 VAL A O 1
ATOM 1618 N N . ARG A 1 213 ? -12.615 11.454 -0.268 1.00 93.81 213 ARG A N 1
ATOM 1619 C CA . ARG A 1 213 ? -11.611 11.435 -1.317 1.00 93.81 213 ARG A CA 1
ATOM 1620 C C . ARG A 1 213 ? -12.263 11.139 -2.679 1.00 93.81 213 ARG A C 1
ATOM 1622 O O . ARG A 1 213 ? -13.092 10.232 -2.773 1.00 93.81 213 ARG A O 1
ATOM 1629 N N . PRO A 1 214 ? -11.918 11.860 -3.764 1.00 94.69 214 PRO A N 1
ATOM 1630 C CA . PRO A 1 214 ? -12.612 11.727 -5.046 1.00 94.69 214 PRO A CA 1
ATOM 1631 C C . PRO A 1 214 ? -12.122 10.513 -5.861 1.00 94.69 214 PRO A C 1
ATOM 1633 O O . PRO A 1 214 ? -11.601 10.670 -6.968 1.00 94.69 214 PRO A O 1
ATOM 1636 N N . TYR A 1 215 ? -12.294 9.289 -5.348 1.00 95.88 215 TYR A N 1
ATOM 1637 C CA . TYR A 1 215 ? -11.800 8.061 -5.996 1.00 95.88 215 TYR A CA 1
ATOM 1638 C C . TYR A 1 215 ? -12.329 7.857 -7.417 1.00 95.88 215 TYR A C 1
ATOM 1640 O O . TYR A 1 215 ? -11.576 7.427 -8.283 1.00 95.88 215 TYR A O 1
ATOM 1648 N N . ALA A 1 216 ? -13.576 8.249 -7.698 1.00 94.94 216 ALA A N 1
ATOM 1649 C CA . ALA A 1 216 ? -14.145 8.178 -9.047 1.00 94.94 216 ALA A CA 1
ATOM 1650 C C . ALA A 1 216 ? -13.340 8.981 -10.090 1.00 94.94 216 ALA A C 1
ATOM 1652 O O . ALA A 1 216 ? -13.332 8.626 -11.264 1.00 94.94 216 ALA A O 1
ATOM 1653 N N . ARG A 1 217 ? -12.641 10.043 -9.663 1.00 95.19 217 ARG A N 1
ATOM 1654 C CA . ARG A 1 217 ? -11.726 10.825 -10.509 1.00 95.19 217 ARG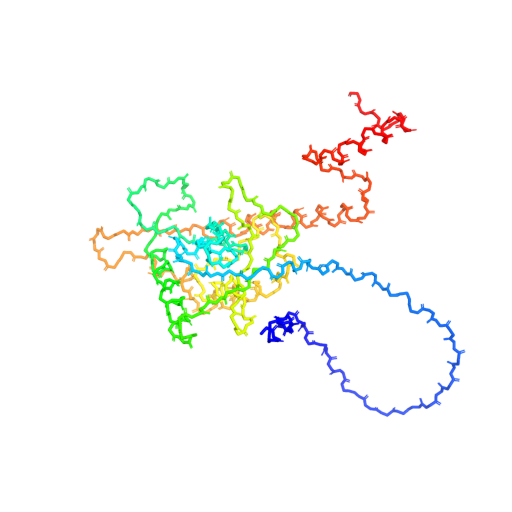 A CA 1
ATOM 1655 C C . ARG A 1 217 ? -10.295 10.291 -10.458 1.00 95.19 217 ARG A C 1
ATOM 1657 O O . ARG A 1 217 ? -9.590 10.350 -11.461 1.00 95.19 217 ARG A O 1
ATOM 1664 N N . LEU A 1 218 ? -9.850 9.830 -9.290 1.00 96.00 218 LEU A N 1
ATOM 1665 C CA . LEU A 1 218 ? -8.466 9.411 -9.070 1.00 96.00 218 LEU A CA 1
ATOM 1666 C C . LEU A 1 218 ? -8.140 8.071 -9.734 1.00 96.00 218 LEU A C 1
ATOM 1668 O O . LEU A 1 218 ? -7.113 7.988 -10.400 1.00 96.00 218 LEU A O 1
ATOM 1672 N N . LEU A 1 219 ? -9.007 7.062 -9.594 1.00 97.25 219 LEU A N 1
ATOM 1673 C CA . LEU A 1 219 ? -8.728 5.706 -10.079 1.00 97.25 219 LEU A CA 1
ATOM 1674 C C . LEU A 1 219 ? -8.504 5.659 -11.598 1.00 97.25 219 LEU A C 1
ATOM 1676 O O . LEU A 1 219 ? -7.440 5.191 -11.991 1.00 97.25 219 LEU A O 1
ATOM 1680 N N . PRO A 1 220 ? -9.376 6.232 -12.461 1.00 97.88 220 PRO A N 1
ATOM 1681 C CA . PRO A 1 220 ? -9.138 6.185 -13.907 1.00 97.88 220 PRO A CA 1
ATOM 1682 C C . PRO A 1 220 ? -7.827 6.863 -14.317 1.00 97.88 220 PRO A C 1
ATOM 1684 O O . PRO A 1 220 ? -7.166 6.448 -15.266 1.00 97.88 220 PRO A O 1
ATOM 1687 N N . TRP A 1 221 ? -7.433 7.916 -13.595 1.00 96.62 221 TRP A N 1
ATOM 1688 C CA . TRP A 1 221 ? -6.169 8.598 -13.840 1.00 96.62 221 TRP A CA 1
ATOM 1689 C C . TRP A 1 221 ? -4.960 7.763 -13.393 1.00 96.62 221 TRP A C 1
ATOM 1691 O O . TRP A 1 221 ? -3.946 7.744 -14.095 1.00 96.62 221 TRP A O 1
ATOM 1701 N N . TRP A 1 222 ? -5.050 7.064 -12.257 1.00 97.75 222 TRP A N 1
ATOM 1702 C CA . TRP A 1 222 ? -4.010 6.129 -11.821 1.00 97.75 222 TRP A CA 1
ATOM 1703 C C . TRP A 1 222 ? -3.873 4.956 -12.786 1.00 97.75 222 TRP A C 1
ATOM 1705 O O . TRP A 1 222 ? -2.753 4.682 -13.209 1.00 97.75 222 TRP A O 1
ATOM 1715 N N . ASP A 1 223 ? -4.984 4.367 -13.224 1.00 97.69 223 ASP A N 1
ATOM 1716 C CA . ASP A 1 223 ? -4.997 3.258 -14.181 1.00 97.69 223 ASP A CA 1
ATOM 1717 C C . ASP A 1 223 ? -4.395 3.664 -15.531 1.00 97.69 223 ASP A C 1
ATOM 1719 O O . ASP A 1 223 ? -3.535 2.966 -16.069 1.00 97.69 223 ASP A O 1
ATOM 1723 N N . ALA A 1 224 ? -4.766 4.837 -16.058 1.00 97.75 224 ALA A N 1
ATOM 1724 C CA . ALA A 1 224 ? -4.181 5.360 -17.292 1.00 97.75 224 ALA A CA 1
ATOM 1725 C C . ALA A 1 224 ? -2.664 5.575 -17.164 1.00 97.75 224 ALA A C 1
ATOM 1727 O O . ALA A 1 224 ? -1.901 5.288 -18.090 1.00 97.75 224 ALA A O 1
ATOM 1728 N N . ARG A 1 225 ? -2.207 6.059 -16.004 1.00 97.50 225 ARG A N 1
ATOM 1729 C CA . ARG A 1 225 ? -0.781 6.251 -15.728 1.00 97.50 225 ARG A CA 1
ATOM 1730 C C . ARG A 1 225 ? -0.046 4.919 -15.582 1.00 97.50 225 ARG A C 1
ATOM 1732 O O . ARG A 1 225 ? 1.051 4.788 -16.121 1.00 97.50 225 ARG A O 1
ATOM 1739 N N . ALA A 1 226 ? -0.647 3.942 -14.908 1.00 96.44 226 ALA A N 1
ATOM 1740 C CA . ALA A 1 226 ? -0.109 2.594 -14.779 1.00 96.44 226 ALA A CA 1
ATOM 1741 C C . ALA A 1 226 ? 0.060 1.936 -16.155 1.00 96.44 226 ALA A C 1
ATOM 1743 O O . ALA A 1 226 ? 1.148 1.465 -16.476 1.00 96.44 226 ALA A O 1
ATOM 1744 N N . ALA A 1 227 ? -0.964 2.017 -17.011 1.00 96.50 227 ALA A N 1
ATOM 1745 C CA . ALA A 1 227 ? -0.920 1.506 -18.379 1.00 96.50 227 ALA A CA 1
ATOM 1746 C C . ALA A 1 227 ? 0.176 2.177 -19.226 1.00 96.50 227 ALA A C 1
ATOM 1748 O O . ALA A 1 227 ? 0.873 1.507 -19.989 1.00 96.50 227 ALA A O 1
ATOM 1749 N N . ALA A 1 228 ? 0.376 3.491 -19.075 1.00 96.56 228 ALA A N 1
ATOM 1750 C CA . ALA A 1 228 ? 1.456 4.202 -19.757 1.00 96.56 228 ALA A CA 1
ATOM 1751 C C . ALA A 1 228 ? 2.849 3.727 -19.300 1.00 96.56 228 ALA A C 1
ATOM 1753 O O . ALA A 1 228 ? 3.738 3.543 -20.135 1.00 96.56 228 ALA A O 1
ATOM 1754 N N . ILE A 1 229 ? 3.030 3.505 -17.993 1.00 93.38 229 ILE A N 1
ATOM 1755 C CA . ILE A 1 229 ? 4.280 2.995 -17.409 1.00 93.38 229 ILE A CA 1
ATOM 1756 C C . ILE A 1 229 ? 4.550 1.565 -17.878 1.00 93.38 229 ILE A C 1
ATOM 1758 O O . ILE A 1 229 ? 5.659 1.272 -18.318 1.00 93.38 229 ILE A O 1
ATOM 1762 N N . ASP A 1 230 ? 3.549 0.691 -17.855 1.00 92.25 230 ASP A N 1
ATOM 1763 C CA . ASP A 1 230 ? 3.696 -0.687 -18.323 1.00 92.25 230 ASP A CA 1
ATOM 1764 C C . ASP A 1 230 ? 3.981 -0.742 -19.826 1.00 92.25 230 ASP A C 1
ATOM 1766 O O . ASP A 1 230 ? 4.858 -1.483 -20.270 1.00 92.25 230 ASP A O 1
ATOM 1770 N N . GLY A 1 231 ? 3.317 0.107 -20.616 1.00 92.88 231 GLY A N 1
ATOM 1771 C CA . GLY A 1 231 ? 3.603 0.259 -22.039 1.00 92.88 231 GLY A CA 1
ATOM 1772 C C . GLY A 1 231 ? 5.035 0.734 -22.302 1.00 92.88 231 GLY A C 1
ATOM 1773 O O . GLY A 1 231 ? 5.678 0.252 -23.234 1.00 92.88 231 GLY A O 1
ATOM 1774 N N . PHE A 1 232 ? 5.558 1.644 -21.474 1.00 91.06 232 PHE A N 1
ATOM 1775 C CA . PHE A 1 232 ? 6.962 2.050 -21.532 1.00 91.06 232 PHE A CA 1
ATOM 1776 C C . PHE A 1 232 ? 7.902 0.896 -21.170 1.00 91.06 232 PHE A C 1
ATOM 1778 O O . PHE A 1 232 ? 8.792 0.593 -21.959 1.00 91.06 232 PHE A O 1
ATOM 1785 N N . ARG A 1 233 ? 7.671 0.204 -20.049 1.00 87.94 233 ARG A N 1
ATOM 1786 C CA . ARG A 1 233 ? 8.474 -0.955 -19.618 1.00 87.94 233 ARG A CA 1
ATOM 1787 C C . ARG A 1 233 ? 8.516 -2.044 -20.691 1.00 87.94 233 ARG A C 1
ATOM 1789 O O . ARG A 1 233 ? 9.586 -2.552 -21.003 1.00 87.94 233 ARG A O 1
ATOM 1796 N N . ALA A 1 234 ? 7.379 -2.349 -21.314 1.00 89.88 234 ALA A N 1
ATOM 1797 C CA . ALA A 1 234 ? 7.297 -3.333 -22.390 1.00 89.88 234 ALA A CA 1
ATOM 1798 C C . ALA A 1 234 ? 8.062 -2.909 -23.656 1.00 89.88 234 ALA A C 1
ATOM 1800 O O . ALA A 1 234 ? 8.604 -3.766 -24.350 1.00 89.88 234 ALA A O 1
ATOM 1801 N N . ARG A 1 235 ? 8.110 -1.608 -23.980 1.00 89.31 235 ARG A N 1
ATOM 1802 C CA . ARG A 1 235 ? 8.956 -1.091 -25.071 1.00 89.31 235 ARG A CA 1
ATOM 1803 C C . ARG A 1 235 ? 10.435 -1.165 -24.707 1.00 89.31 235 ARG A C 1
ATOM 1805 O O . ARG A 1 235 ? 11.203 -1.702 -25.494 1.00 89.31 235 ARG A O 1
ATOM 1812 N N . ALA A 1 236 ? 10.802 -0.702 -23.514 1.00 86.75 236 ALA A N 1
ATOM 1813 C CA . ALA A 1 236 ? 12.176 -0.738 -23.025 1.00 86.75 236 ALA A CA 1
ATOM 1814 C C . ALA A 1 236 ? 12.733 -2.169 -22.993 1.00 86.75 236 ALA A C 1
ATOM 1816 O O . ALA A 1 236 ? 13.847 -2.401 -23.435 1.00 86.75 236 ALA A O 1
ATOM 1817 N N . ALA A 1 237 ? 11.926 -3.152 -22.585 1.00 86.31 237 ALA A N 1
ATOM 1818 C CA . ALA A 1 237 ? 12.326 -4.558 -22.594 1.00 86.31 237 ALA A CA 1
ATOM 1819 C C . ALA A 1 237 ? 12.574 -5.133 -24.004 1.00 86.31 237 ALA A C 1
ATOM 1821 O O . ALA A 1 237 ? 13.334 -6.087 -24.142 1.00 86.31 237 ALA A O 1
ATOM 1822 N N . ARG A 1 238 ? 11.940 -4.586 -25.054 1.00 89.81 238 ARG A N 1
ATOM 1823 C CA . ARG A 1 238 ? 12.180 -5.002 -26.451 1.00 89.81 238 ARG A CA 1
ATOM 1824 C C . ARG A 1 238 ? 13.416 -4.349 -27.061 1.00 89.81 238 ARG A C 1
ATOM 1826 O O . ARG A 1 238 ? 14.003 -4.913 -27.976 1.00 89.81 238 ARG A O 1
ATOM 1833 N N . GLU A 1 239 ? 13.784 -3.175 -26.567 1.00 86.38 239 GLU A N 1
ATOM 1834 C CA . GLU A 1 239 ? 14.902 -2.372 -27.058 1.00 86.38 239 GLU A CA 1
ATOM 1835 C C . GLU A 1 239 ? 15.753 -1.906 -25.866 1.00 86.38 239 GLU A C 1
ATOM 1837 O O . GLU A 1 239 ? 15.777 -0.712 -25.567 1.00 86.38 239 GLU A O 1
ATOM 1842 N N . PRO A 1 240 ? 16.434 -2.821 -25.150 1.00 76.88 240 PRO A N 1
ATOM 1843 C CA . PRO A 1 240 ? 17.126 -2.493 -23.899 1.00 76.88 240 PRO A CA 1
ATOM 1844 C C . PRO A 1 240 ? 18.190 -1.404 -24.078 1.00 76.88 240 PRO A C 1
ATOM 1846 O O . PRO A 1 240 ? 18.379 -0.572 -23.198 1.00 76.88 240 PRO A O 1
ATOM 1849 N N . ASP A 1 241 ? 18.815 -1.345 -25.254 1.00 75.44 241 ASP A N 1
ATOM 1850 C CA . ASP A 1 241 ? 19.815 -0.326 -25.573 1.00 75.44 241 ASP A CA 1
ATOM 1851 C C . ASP A 1 241 ? 19.194 1.014 -26.006 1.00 75.44 241 ASP A C 1
ATOM 1853 O O . ASP A 1 241 ? 19.889 2.028 -26.069 1.00 75.44 241 ASP A O 1
ATOM 1857 N N . GLY A 1 242 ? 17.903 1.040 -26.350 1.00 75.81 242 GLY A N 1
ATOM 1858 C CA . GLY A 1 242 ? 17.201 2.225 -26.856 1.00 75.81 242 GLY A CA 1
ATOM 1859 C C . GLY A 1 242 ? 16.753 3.203 -25.769 1.00 75.81 242 GLY A C 1
ATOM 1860 O O . GLY A 1 242 ? 16.467 4.361 -26.071 1.00 75.81 242 GLY A O 1
ATOM 1861 N N . TRP A 1 243 ? 16.703 2.760 -24.510 1.00 77.44 243 TRP A N 1
ATOM 1862 C CA . TRP A 1 243 ? 16.127 3.526 -23.406 1.00 77.44 243 TRP A CA 1
ATOM 1863 C C . TRP A 1 243 ? 17.048 3.468 -22.191 1.00 77.44 243 TRP A C 1
ATOM 1865 O O . TRP A 1 243 ? 17.129 2.452 -21.508 1.00 77.44 243 TRP A O 1
ATOM 1875 N N . LEU A 1 244 ? 17.726 4.577 -21.905 1.00 74.94 244 LEU A N 1
ATOM 1876 C CA . LEU A 1 244 ? 18.673 4.680 -20.797 1.00 74.94 244 LEU A CA 1
ATOM 1877 C C . LEU A 1 244 ? 18.109 5.612 -19.725 1.00 74.94 244 LEU A C 1
ATOM 1879 O O . LEU A 1 244 ? 17.582 6.684 -20.030 1.00 74.94 244 LEU A O 1
ATOM 1883 N N . ALA A 1 245 ? 18.184 5.183 -18.465 1.00 75.44 245 ALA A N 1
ATOM 1884 C CA . ALA A 1 245 ? 17.708 5.975 -17.340 1.00 75.44 245 ALA A CA 1
ATOM 1885 C C . ALA A 1 245 ? 18.631 7.183 -17.132 1.00 75.44 245 ALA A C 1
ATOM 1887 O O . ALA A 1 245 ? 19.799 7.034 -16.788 1.00 75.44 245 ALA A O 1
ATOM 1888 N N . ALA A 1 246 ? 18.099 8.391 -17.320 1.00 76.94 246 ALA A N 1
ATOM 1889 C CA . ALA A 1 246 ? 18.873 9.632 -17.230 1.00 76.94 246 ALA A CA 1
ATOM 1890 C C . ALA A 1 246 ? 19.356 9.961 -15.805 1.00 76.94 246 ALA A C 1
ATOM 1892 O O . ALA A 1 246 ? 20.163 10.865 -15.622 1.00 76.94 246 ALA A O 1
ATOM 1893 N N . GLU A 1 247 ? 18.847 9.252 -14.800 1.00 75.00 247 GLU A N 1
ATOM 1894 C CA . GLU A 1 247 ? 19.248 9.368 -13.397 1.00 75.00 247 GLU A CA 1
ATOM 1895 C C . GLU A 1 247 ? 20.220 8.275 -12.929 1.00 75.00 247 GLU A C 1
ATOM 1897 O O . GLU A 1 247 ? 20.654 8.316 -11.780 1.00 75.00 247 GLU A O 1
ATOM 1902 N N . ASP A 1 248 ? 20.561 7.306 -13.784 1.00 78.38 248 ASP A N 1
ATOM 1903 C CA . ASP A 1 248 ? 21.531 6.256 -13.471 1.00 78.38 248 ASP A CA 1
ATOM 1904 C C . ASP A 1 248 ? 22.894 6.607 -14.095 1.00 78.38 248 ASP A C 1
ATOM 1906 O O . ASP A 1 248 ? 23.032 6.567 -15.322 1.00 78.38 248 ASP A O 1
ATOM 1910 N N . PRO A 1 249 ? 23.923 6.935 -13.286 1.00 82.38 249 PRO A N 1
ATOM 1911 C CA . PRO A 1 249 ? 25.252 7.265 -13.794 1.00 82.38 249 PRO A CA 1
ATOM 1912 C C . PRO A 1 249 ? 25.843 6.196 -14.718 1.00 82.38 249 PRO A C 1
ATOM 1914 O O . PRO A 1 249 ? 26.525 6.543 -15.683 1.00 82.38 249 PRO A O 1
ATOM 1917 N N . ALA A 1 250 ? 25.565 4.912 -14.468 1.00 83.81 250 ALA A N 1
ATOM 1918 C CA . ALA A 1 250 ? 26.040 3.826 -15.318 1.00 83.81 250 ALA A CA 1
ATOM 1919 C C . ALA A 1 250 ? 25.325 3.829 -16.677 1.00 83.81 250 ALA A C 1
ATOM 1921 O O . ALA A 1 250 ? 25.973 3.695 -17.716 1.00 83.81 250 ALA A O 1
ATOM 1922 N N . ALA A 1 251 ? 24.009 4.056 -16.689 1.00 82.50 251 ALA A N 1
ATOM 1923 C CA . ALA A 1 251 ? 23.239 4.192 -17.921 1.00 82.50 251 ALA A CA 1
ATOM 1924 C C . ALA A 1 251 ? 23.653 5.432 -18.734 1.00 82.50 251 ALA A C 1
ATOM 1926 O O . ALA A 1 251 ? 23.761 5.349 -19.957 1.00 82.50 251 ALA A O 1
ATOM 1927 N N . ILE A 1 252 ? 23.942 6.563 -18.077 1.00 85.88 252 ILE A N 1
ATOM 1928 C CA . ILE A 1 252 ? 24.465 7.774 -18.735 1.00 85.88 252 ILE A CA 1
ATOM 1929 C C . ILE A 1 252 ? 25.834 7.494 -19.361 1.00 85.88 252 ILE A C 1
ATOM 1931 O O . ILE A 1 252 ? 26.071 7.863 -20.513 1.00 85.88 252 ILE A O 1
ATOM 1935 N N . GLN A 1 253 ? 26.728 6.829 -18.628 1.00 87.44 253 GLN A N 1
ATOM 1936 C CA . GLN A 1 253 ? 28.050 6.462 -19.131 1.00 87.44 253 GLN A CA 1
ATOM 1937 C C . GLN A 1 253 ? 27.943 5.531 -20.348 1.00 87.44 253 GLN A C 1
ATOM 1939 O O . GLN A 1 253 ? 28.583 5.778 -21.372 1.00 87.44 253 GLN A O 1
ATOM 1944 N N . LEU A 1 254 ? 27.071 4.522 -20.283 1.00 84.06 254 LEU A N 1
ATOM 1945 C CA . LEU A 1 254 ? 26.785 3.629 -21.406 1.00 84.06 254 LEU A CA 1
ATOM 1946 C C . LEU A 1 254 ? 26.236 4.396 -22.622 1.00 84.06 254 LEU A C 1
ATOM 1948 O O . LEU A 1 254 ? 26.660 4.148 -23.755 1.00 84.06 254 LEU A O 1
ATOM 1952 N N . ALA A 1 255 ? 25.337 5.363 -22.397 1.00 83.38 255 ALA A N 1
ATOM 1953 C CA . ALA A 1 255 ? 24.809 6.239 -23.445 1.00 83.38 255 ALA A CA 1
ATOM 1954 C C . ALA A 1 255 ? 25.936 7.021 -24.126 1.00 83.38 255 ALA A C 1
ATOM 1956 O O . ALA A 1 255 ? 26.028 7.063 -25.355 1.00 83.38 255 ALA A O 1
ATOM 1957 N N . TYR A 1 256 ? 26.813 7.620 -23.318 1.00 85.94 256 TYR A N 1
ATOM 1958 C CA . TYR A 1 256 ? 27.946 8.402 -23.790 1.00 85.94 256 TYR A CA 1
ATOM 1959 C C . TYR A 1 256 ? 28.891 7.555 -24.648 1.00 85.94 256 TYR A C 1
ATOM 1961 O O . TYR A 1 256 ? 29.202 7.935 -25.778 1.00 85.94 256 TYR A O 1
ATOM 1969 N N . GLU A 1 257 ? 29.293 6.379 -24.166 1.00 87.12 257 GLU A N 1
ATOM 1970 C CA . GLU A 1 257 ? 30.160 5.447 -24.899 1.00 87.12 257 GLU A CA 1
ATOM 1971 C C . GLU A 1 257 ? 29.538 4.990 -26.222 1.00 87.12 257 GLU A C 1
ATOM 1973 O O . GLU A 1 257 ? 30.229 4.856 -27.237 1.00 87.12 257 GLU A O 1
ATOM 1978 N N . ARG A 1 258 ? 28.218 4.790 -26.249 1.00 82.12 258 ARG A N 1
ATOM 1979 C CA . ARG A 1 258 ? 27.493 4.462 -27.478 1.00 82.12 258 ARG A CA 1
ATOM 1980 C C . ARG A 1 258 ? 27.513 5.619 -28.480 1.00 82.12 258 ARG A C 1
ATOM 1982 O O . ARG A 1 258 ? 27.860 5.400 -29.637 1.00 82.12 258 ARG A O 1
ATOM 1989 N N . CYS A 1 259 ? 27.262 6.848 -28.035 1.00 83.75 259 CYS A N 1
ATOM 1990 C CA . CYS A 1 259 ? 27.358 8.051 -28.873 1.00 83.75 259 CYS A CA 1
ATOM 1991 C C . CYS A 1 259 ? 28.779 8.333 -29.400 1.00 83.75 259 CYS A C 1
ATOM 1993 O O . CYS A 1 259 ? 28.942 9.056 -30.391 1.00 83.75 259 CYS A O 1
ATOM 1995 N N . GLN A 1 260 ? 29.822 7.806 -28.749 1.00 85.62 260 GLN A N 1
ATOM 1996 C CA . GLN A 1 260 ? 31.192 7.849 -29.273 1.00 85.62 260 GLN A CA 1
ATOM 1997 C C . GLN A 1 260 ? 31.424 6.801 -30.371 1.00 85.62 260 GLN A C 1
ATOM 1999 O O . GLN A 1 260 ? 32.064 7.115 -31.372 1.00 85.62 260 GLN A O 1
ATOM 2004 N N . ARG A 1 261 ? 30.886 5.582 -30.213 1.00 85.44 261 ARG A N 1
ATOM 2005 C CA . ARG A 1 261 ? 31.018 4.489 -31.198 1.00 85.44 261 ARG A CA 1
ATOM 2006 C C . ARG A 1 261 ? 30.153 4.681 -32.443 1.00 85.44 261 ARG A C 1
ATOM 2008 O O . ARG A 1 261 ? 30.567 4.299 -33.532 1.00 85.44 261 ARG A O 1
ATOM 2015 N N . GLU A 1 262 ? 28.983 5.290 -32.289 1.00 84.31 262 GLU A N 1
ATOM 2016 C CA . GLU A 1 262 ? 28.014 5.523 -33.362 1.00 84.31 262 GLU A CA 1
ATOM 2017 C C . GLU A 1 262 ? 27.671 7.023 -33.445 1.00 84.31 262 GLU A C 1
ATOM 2019 O O . GLU A 1 262 ? 26.645 7.460 -32.921 1.00 84.31 262 GLU A O 1
ATOM 2024 N N . PRO A 1 263 ? 28.505 7.849 -34.111 1.00 76.31 263 PRO A N 1
ATOM 2025 C CA . PRO A 1 263 ? 28.319 9.304 -34.155 1.00 76.31 263 PRO A CA 1
ATOM 2026 C C . PRO A 1 263 ? 26.970 9.756 -34.732 1.00 76.31 263 PRO A C 1
ATOM 2028 O O . PRO A 1 263 ? 26.505 10.844 -34.407 1.00 76.31 263 PRO A O 1
ATOM 2031 N N . MET A 1 264 ? 26.328 8.911 -35.547 1.00 76.62 264 MET A N 1
ATOM 2032 C CA . MET A 1 264 ? 24.996 9.142 -36.121 1.00 76.62 264 MET A CA 1
ATOM 2033 C C . MET A 1 264 ? 23.870 9.177 -35.073 1.00 76.62 264 MET A C 1
ATOM 2035 O O . MET A 1 264 ? 22.777 9.639 -35.383 1.00 76.62 264 MET A O 1
ATOM 2039 N N . LEU A 1 265 ? 24.118 8.703 -33.847 1.00 69.75 265 LEU A N 1
ATOM 2040 C CA . LEU A 1 265 ? 23.165 8.756 -32.732 1.00 69.75 265 LEU A CA 1
ATOM 2041 C C . LEU A 1 265 ? 23.230 10.074 -31.942 1.00 69.75 265 LEU A C 1
ATOM 2043 O O . LEU A 1 265 ? 22.440 10.276 -31.020 1.00 69.75 265 LEU A O 1
ATOM 2047 N N . ARG A 1 266 ? 24.158 10.982 -32.274 1.00 66.88 266 ARG A N 1
ATOM 2048 C CA . ARG A 1 266 ? 24.240 12.303 -31.638 1.00 66.88 266 ARG A CA 1
ATOM 2049 C C . ARG A 1 266 ? 23.102 13.183 -32.148 1.00 66.88 266 ARG A C 1
ATOM 2051 O O . ARG A 1 266 ? 23.085 13.558 -33.316 1.00 66.88 266 ARG A O 1
ATOM 2058 N N . VAL A 1 267 ? 22.179 13.543 -31.264 1.00 60.53 267 VAL A N 1
ATOM 2059 C CA . VAL A 1 267 ? 21.205 14.607 -31.530 1.00 60.53 267 VAL A CA 1
ATOM 2060 C C . VAL A 1 267 ? 21.862 15.931 -31.130 1.00 60.53 267 VAL A C 1
ATOM 2062 O O . VAL A 1 267 ? 22.277 16.073 -29.980 1.00 60.53 267 VAL A O 1
ATOM 2065 N N . THR A 1 268 ? 22.034 16.845 -32.088 1.00 51.53 268 THR A N 1
ATOM 2066 C CA . THR A 1 268 ? 22.514 18.224 -31.858 1.00 51.53 268 THR A CA 1
ATOM 2067 C C . THR A 1 268 ? 21.455 19.093 -31.211 1.00 51.53 268 THR A C 1
ATOM 2069 O O . THR A 1 268 ? 20.288 18.973 -31.650 1.00 51.53 268 THR A O 1
#

Foldseek 3Di:
DPQPPPQQPVQDDDDDDDDDDDDDDDDDDDDDDPPPPPDPCPQPFPFFKWAFPAQPWLQKTWTWTDDPPPTDTAMAGEPQWDFAADDDVDDDPDPQRDHFPLRNVSSVVVRVVSVVLCVVVVNDFMWTWGAAPDDQADPVRHGYTWTQGSNSDTVRLVCLLQVRTQRQQLVAAGPRHRVSNVVSNVNCLVVCGRLNPPCNQDDPDPPDHGDHRPCVVVVVNSVVNNVVVVVVVVVCVVVVLVDFDPPDPVSVVSVVVVCVVPVVPDDD